Protein AF-W2X1I5-F1 (afdb_monomer)

Secondary structure (DSSP, 8-state):
-----HHHHHHHHHHHHHTTS-HHHHHHHHHHHHHHHHHHHHH-GGGS-HHHHHHH---TT--HHHHHHHHHHH--TT-SS-SS-TTT--HHHHHHHHHT-B-TTSPBPPHHHHHHHHHHHHHHHHHTT----HHHHHHHHHHHHHHHHHHHHHHHTT------SPPP--HHHHHHHHHHHHHS-SHHHHHHHHHHHHHHHTT--HHHHHH--GGG----

Solvent-accessible surface area (backbone atoms only — not comparable to full-atom values): 12890 Å² total; per-residue (Å²): 129,82,85,75,61,62,66,61,50,52,51,49,53,50,50,55,63,58,63,77,50,54,72,70,55,48,56,53,28,53,56,42,49,22,51,51,52,23,48,32,61,74,76,39,50,88,43,40,22,68,72,33,47,61,70,65,50,90,58,89,88,53,50,66,70,54,34,24,53,50,41,54,74,68,62,52,79,68,43,91,66,51,66,49,40,71,89,76,59,49,43,64,63,57,49,55,56,56,74,71,44,58,45,97,85,67,43,69,66,47,68,70,56,53,49,51,46,50,55,22,53,59,44,52,33,53,42,59,74,47,78,80,51,70,66,44,56,51,46,42,49,53,52,53,51,49,51,46,51,53,54,50,52,29,43,75,70,69,73,39,89,60,81,80,79,77,82,79,81,48,67,70,57,52,52,52,50,42,55,50,24,71,72,43,86,54,72,68,28,51,49,50,32,52,50,50,53,49,26,61,76,66,71,38,55,70,72,55,54,72,62,63,48,76,92,76,64,79,91,129

Nearest PDB structures (foldseek):
  2crx-assembly1_B-2  TM=6.735E-01  e=1.610E-01  Punavirus P1
  1pvr-assembly1_B-2  TM=6.747E-01  e=1.969E-01  Punavirus P1
  5crx-assembly1_B-2  TM=6.664E-01  e=3.093E-01  Punavirus P1

Foldseek 3Di:
DPDDPVVVVVVVVVVVVVVVDDPVLVVLLLLLVLLLLLCCVVPPVVFFDPLQDVLLPDCPPPDSVRSSVSCSVSDDQQDLRQGGNLVPDALCSQVVSQQVDADPVRAHDDLVSSVSSVVSVCVSCVSNVHDHDPNRVVVNVVVSVVVNVVLVVCVVVVNHPDPPDDDDCDPVNLVVLLVVLVPDDDPVSVVVNQLSVCCVVVVDDSVVSVVDDPVNDDDD

Mean predicted aligned error: 8.38 Å

Structure (mmCIF, N/CA/C/O backbone):
data_AF-W2X1I5-F1
#
_entry.id   AF-W2X1I5-F1
#
loop_
_atom_site.group_PDB
_atom_site.id
_atom_site.type_symbol
_atom_site.label_atom_id
_atom_site.label_alt_id
_atom_site.label_comp_id
_atom_site.label_asym_id
_atom_site.label_entity_id
_atom_site.label_seq_id
_atom_site.pdbx_PDB_ins_code
_atom_site.Cartn_x
_atom_site.Cartn_y
_atom_site.Cartn_z
_atom_site.occupancy
_atom_site.B_iso_or_equiv
_atom_site.auth_seq_id
_atom_site.auth_comp_id
_atom_site.auth_asym_id
_atom_site.auth_atom_id
_atom_site.pdbx_PDB_model_num
ATOM 1 N N . MET A 1 1 ? -37.654 -8.779 -29.412 1.00 48.28 1 MET A N 1
ATOM 2 C CA . MET A 1 1 ? -36.679 -8.227 -28.448 1.00 48.28 1 MET A CA 1
ATOM 3 C C . MET A 1 1 ? -35.773 -9.370 -28.049 1.00 48.28 1 MET A C 1
ATOM 5 O O . MET A 1 1 ? -36.302 -10.381 -27.613 1.00 48.28 1 MET A O 1
ATOM 9 N N . ALA A 1 2 ? -34.471 -9.273 -28.327 1.00 56.38 2 ALA A N 1
ATOM 10 C CA . ALA A 1 2 ? -33.521 -10.320 -27.962 1.00 56.38 2 ALA A CA 1
ATOM 11 C C . ALA A 1 2 ? -33.557 -10.522 -26.442 1.00 56.38 2 ALA A C 1
ATOM 13 O O . ALA A 1 2 ? -33.489 -9.540 -25.701 1.00 56.38 2 ALA A O 1
ATOM 14 N N . ASP A 1 3 ? -33.724 -11.773 -26.016 1.00 66.12 3 ASP A N 1
ATOM 15 C CA . ASP A 1 3 ? -33.733 -12.157 -24.610 1.00 66.12 3 ASP A CA 1
ATOM 16 C C . ASP A 1 3 ? -32.403 -11.730 -23.980 1.00 66.12 3 ASP A C 1
ATOM 18 O O . ASP A 1 3 ? -31.317 -12.091 -24.443 1.00 66.12 3 ASP A O 1
ATOM 22 N N . CYS A 1 4 ? -32.490 -10.826 -23.013 1.00 74.94 4 CYS A N 1
ATOM 23 C CA . CYS A 1 4 ? -31.324 -10.210 -22.413 1.00 74.94 4 CYS A CA 1
ATOM 24 C C . CYS A 1 4 ? -30.784 -11.179 -21.364 1.00 74.94 4 CYS A C 1
ATOM 26 O O . CYS A 1 4 ? -31.418 -11.381 -20.331 1.00 74.94 4 CYS A O 1
ATOM 28 N N . ASP A 1 5 ? -29.626 -11.788 -21.620 1.00 86.81 5 ASP A N 1
ATOM 29 C CA . ASP A 1 5 ? -28.985 -12.692 -20.663 1.00 86.81 5 ASP A CA 1
ATOM 30 C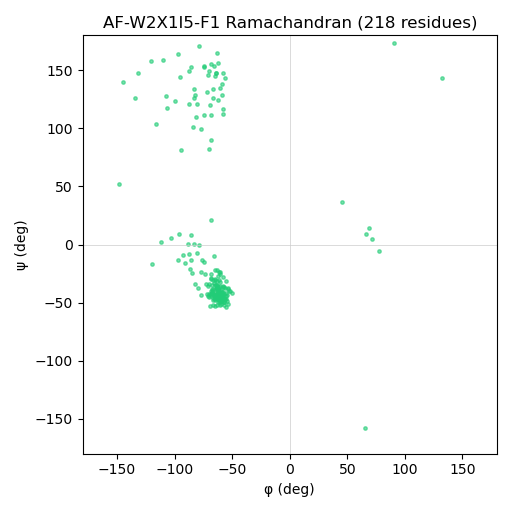 C . ASP A 1 5 ? -28.491 -11.907 -19.432 1.00 86.81 5 ASP A C 1
ATOM 32 O O . ASP A 1 5 ? -27.361 -11.406 -19.356 1.00 86.81 5 ASP A O 1
ATOM 36 N N . TRP A 1 6 ? -29.380 -11.796 -18.446 1.00 86.75 6 TRP A N 1
ATOM 37 C CA . TRP A 1 6 ? -29.133 -11.152 -17.161 1.00 86.75 6 TRP A CA 1
ATOM 38 C C . TRP A 1 6 ? -28.007 -11.820 -16.365 1.00 86.75 6 TRP A C 1
ATOM 40 O O . TRP A 1 6 ? -27.372 -11.154 -15.544 1.00 86.75 6 TRP A O 1
ATOM 50 N N . GLY A 1 7 ? -27.731 -13.107 -16.600 1.00 86.81 7 GLY A N 1
ATOM 51 C CA . GLY A 1 7 ? -26.603 -13.814 -15.996 1.00 86.81 7 GLY A CA 1
ATOM 52 C C . GLY A 1 7 ? -25.279 -13.254 -16.506 1.00 86.81 7 GLY A C 1
ATOM 53 O O . GLY A 1 7 ? -24.447 -12.802 -15.717 1.00 86.81 7 GLY A O 1
ATOM 54 N N . LYS A 1 8 ? -25.127 -13.165 -17.830 1.00 85.69 8 LYS A N 1
ATOM 55 C CA . LYS A 1 8 ? -23.942 -12.578 -18.476 1.00 85.69 8 LYS A CA 1
ATOM 56 C C . LYS A 1 8 ? -23.739 -11.105 -18.117 1.00 85.69 8 LYS A C 1
ATOM 58 O O . LYS A 1 8 ? -22.605 -10.664 -17.930 1.00 85.69 8 LYS A O 1
ATOM 63 N N . LEU A 1 9 ? -24.820 -10.338 -17.972 1.00 87.00 9 LEU A N 1
ATOM 64 C CA . LEU A 1 9 ? -24.747 -8.949 -17.509 1.00 87.00 9 LEU A CA 1
ATOM 65 C C . LEU A 1 9 ? -24.255 -8.834 -16.061 1.00 87.00 9 LEU A C 1
ATOM 67 O O . LEU A 1 9 ? -23.396 -7.997 -15.787 1.00 87.00 9 LEU A O 1
ATOM 71 N N . LYS A 1 10 ? -24.742 -9.679 -15.144 1.00 83.94 10 LYS A N 1
ATOM 72 C CA . LYS A 1 10 ? -24.263 -9.705 -13.749 1.00 83.94 10 LYS A CA 1
ATOM 73 C C . LYS A 1 10 ? -22.781 -10.061 -13.663 1.00 83.94 10 LYS A C 1
ATOM 75 O O . LYS A 1 10 ? -22.042 -9.404 -12.933 1.00 83.94 10 LYS A O 1
ATOM 80 N N . GLU A 1 11 ? -22.341 -11.041 -14.445 1.00 80.75 11 GLU A N 1
ATOM 81 C CA . GLU A 1 11 ? -20.929 -11.423 -14.535 1.00 80.75 11 GLU A CA 1
ATOM 82 C C . GLU A 1 11 ? -20.061 -10.282 -15.080 1.00 80.75 11 GLU A C 1
ATOM 84 O O . GLU A 1 11 ? -19.019 -9.970 -14.504 1.00 80.75 11 GLU A O 1
ATOM 89 N N . ASN A 1 12 ? -20.524 -9.577 -16.117 1.00 84.50 12 ASN A N 1
ATOM 90 C CA . ASN A 1 12 ? -19.835 -8.394 -16.634 1.00 84.50 12 ASN A CA 1
ATOM 91 C C . ASN A 1 12 ? -19.750 -7.267 -15.593 1.00 84.50 12 ASN A C 1
ATOM 93 O O . ASN A 1 12 ? -18.686 -6.673 -15.428 1.00 84.50 12 ASN A O 1
ATOM 97 N N . ILE A 1 13 ? -20.833 -6.981 -14.863 1.00 80.31 13 ILE A N 1
ATOM 98 C CA . ILE A 1 13 ? -20.841 -5.969 -13.791 1.00 80.31 13 ILE A CA 1
ATOM 99 C C . ILE A 1 13 ? -19.852 -6.350 -12.682 1.00 80.31 13 ILE A C 1
ATOM 101 O O . ILE A 1 13 ? -19.099 -5.495 -12.204 1.00 80.31 13 ILE A O 1
ATOM 105 N N . ARG A 1 14 ? -19.800 -7.634 -12.304 1.00 75.56 14 ARG A N 1
ATOM 106 C CA . ARG A 1 14 ? -18.816 -8.142 -11.341 1.00 75.56 14 ARG A CA 1
ATOM 107 C C . ARG A 1 14 ? -17.389 -7.953 -11.860 1.00 75.56 14 ARG A C 1
ATOM 109 O O . ARG A 1 14 ? -16.559 -7.397 -11.144 1.00 75.56 14 ARG A O 1
ATOM 116 N N . GLY A 1 15 ? -17.137 -8.298 -13.123 1.00 75.94 15 GLY A N 1
ATOM 117 C CA . GLY A 1 15 ? -15.849 -8.091 -13.787 1.00 75.94 15 GLY A CA 1
ATOM 118 C C . GLY A 1 15 ? -15.419 -6.620 -13.832 1.00 75.94 15 GLY A C 1
ATOM 119 O O . GLY A 1 15 ? -14.261 -6.313 -13.557 1.00 75.94 15 GLY A O 1
ATOM 120 N N . ILE A 1 16 ? -16.344 -5.688 -14.093 1.00 81.38 16 ILE A N 1
ATOM 121 C CA . ILE A 1 16 ? -16.073 -4.239 -14.053 1.00 81.38 16 ILE A CA 1
ATOM 122 C C . ILE A 1 16 ? -15.625 -3.819 -12.651 1.00 81.38 16 ILE A C 1
ATOM 124 O O . ILE A 1 16 ? -14.605 -3.141 -12.505 1.00 81.38 16 ILE A O 1
ATOM 128 N N . ARG A 1 17 ? -16.349 -4.254 -11.611 1.00 73.19 17 ARG A N 1
ATOM 129 C CA . ARG A 1 17 ? -16.007 -3.939 -10.218 1.00 73.19 17 ARG A CA 1
ATOM 130 C C . ARG A 1 17 ? -14.634 -4.498 -9.844 1.00 73.19 17 ARG A C 1
ATOM 132 O O . ARG A 1 17 ? -13.816 -3.779 -9.266 1.00 73.19 17 ARG A O 1
ATOM 139 N N . GLU A 1 18 ? -14.349 -5.742 -10.218 1.00 73.81 18 GLU A N 1
ATOM 140 C CA . GLU A 1 18 ? -13.063 -6.401 -9.969 1.00 73.81 18 GLU A CA 1
ATOM 141 C C . GLU A 1 18 ? -11.894 -5.737 -10.714 1.00 73.81 18 GLU A C 1
ATOM 143 O O . GLU A 1 18 ? -10.773 -5.717 -10.197 1.00 73.81 18 GLU A O 1
ATOM 148 N N . ASN A 1 19 ? -12.149 -5.141 -11.884 1.00 79.12 19 ASN A N 1
ATOM 149 C CA . ASN A 1 19 ? -11.139 -4.484 -12.717 1.00 79.12 19 ASN A CA 1
ATOM 150 C C . ASN A 1 19 ? -10.742 -3.075 -12.234 1.00 79.12 19 ASN A C 1
ATOM 152 O O . ASN A 1 19 ? -9.850 -2.447 -12.800 1.00 79.12 19 ASN A O 1
ATOM 156 N N . THR A 1 20 ? -11.338 -2.582 -11.145 1.00 75.12 20 THR A N 1
ATOM 157 C CA . THR A 1 20 ? -10.934 -1.312 -10.511 1.00 75.12 20 THR A CA 1
ATOM 158 C C . THR A 1 20 ? -9.477 -1.353 -10.022 1.00 75.12 20 THR A C 1
ATOM 160 O O . THR A 1 20 ? -8.833 -0.318 -9.849 1.00 75.12 20 THR A O 1
ATOM 163 N N . ILE A 1 21 ? -8.941 -2.552 -9.761 1.00 77.62 21 ILE A N 1
ATOM 164 C CA . ILE A 1 21 ? -7.619 -2.752 -9.162 1.00 77.62 21 ILE A CA 1
ATOM 165 C C . ILE A 1 21 ? -6.876 -3.837 -9.926 1.00 77.62 21 ILE A C 1
ATOM 167 O O . ILE A 1 21 ? -7.351 -4.965 -10.050 1.00 77.62 21 ILE A O 1
ATOM 171 N N . SER A 1 22 ? -5.661 -3.515 -10.377 1.00 76.69 22 SER A N 1
ATOM 172 C CA . SER A 1 22 ? -4.796 -4.498 -11.032 1.00 76.69 22 SER A CA 1
ATOM 173 C C . SER A 1 22 ? -4.517 -5.699 -10.118 1.00 76.69 22 SER A C 1
ATOM 175 O O . SER A 1 22 ? -4.373 -5.546 -8.902 1.00 76.69 22 SER A O 1
ATOM 177 N N . ALA A 1 23 ? -4.349 -6.891 -10.698 1.00 73.50 23 ALA A N 1
ATOM 178 C CA . ALA A 1 23 ? -4.012 -8.099 -9.936 1.00 73.50 23 ALA A CA 1
ATOM 179 C C . ALA A 1 23 ? -2.761 -7.908 -9.054 1.00 73.50 23 ALA A C 1
ATOM 181 O O . ALA A 1 23 ? -2.725 -8.348 -7.907 1.00 73.50 23 ALA A O 1
ATOM 182 N N . ARG A 1 24 ? -1.760 -7.168 -9.556 1.00 75.62 24 ARG A N 1
ATOM 183 C CA . ARG A 1 24 ? -0.548 -6.826 -8.801 1.00 75.62 24 ARG A CA 1
ATOM 184 C C . ARG A 1 24 ? -0.866 -5.993 -7.558 1.00 75.62 24 ARG A C 1
ATOM 186 O O . ARG A 1 24 ? -0.394 -6.321 -6.472 1.00 75.62 24 ARG A O 1
ATOM 193 N N . SER A 1 25 ? -1.670 -4.941 -7.712 1.00 81.69 25 SER A N 1
ATOM 194 C CA . SER A 1 25 ? -2.082 -4.080 -6.598 1.00 81.69 25 SER A CA 1
ATOM 195 C C . SER A 1 25 ? -2.915 -4.848 -5.571 1.00 81.69 25 SER A C 1
ATOM 197 O O . SER A 1 25 ? -2.712 -4.659 -4.376 1.00 81.69 25 SER A O 1
ATOM 199 N N . ARG A 1 26 ? -3.779 -5.773 -6.014 1.00 82.94 26 ARG A N 1
ATOM 200 C CA . ARG A 1 26 ? -4.594 -6.621 -5.129 1.00 82.94 26 ARG A CA 1
ATOM 201 C C . ARG A 1 26 ? -3.729 -7.460 -4.191 1.00 82.94 26 ARG A C 1
ATOM 203 O O . ARG A 1 26 ? -3.938 -7.425 -2.983 1.00 82.94 26 ARG A O 1
ATOM 210 N N . THR A 1 27 ? -2.704 -8.132 -4.715 1.00 84.81 27 THR A N 1
ATOM 211 C CA . THR A 1 27 ? -1.760 -8.907 -3.893 1.00 84.81 27 THR A CA 1
ATOM 212 C C . THR A 1 27 ? -0.987 -8.020 -2.916 1.00 84.81 27 THR A C 1
ATOM 214 O O . THR A 1 27 ? -0.737 -8.414 -1.775 1.00 84.81 27 THR A O 1
ATOM 217 N N . THR A 1 28 ? -0.593 -6.813 -3.332 1.00 88.31 28 THR A N 1
ATOM 218 C CA . THR A 1 28 ? 0.069 -5.850 -2.438 1.00 88.31 28 THR A CA 1
ATOM 219 C C . THR A 1 28 ? -0.857 -5.408 -1.304 1.00 88.31 28 THR A C 1
ATOM 221 O O . THR A 1 28 ? -0.429 -5.419 -0.148 1.00 88.31 28 THR A O 1
ATOM 224 N N . TYR A 1 29 ? -2.114 -5.079 -1.606 1.00 91.44 29 TYR A N 1
ATOM 225 C CA . TYR A 1 29 ? -3.095 -4.665 -0.603 1.00 91.44 29 TYR A CA 1
ATOM 226 C C . TYR A 1 29 ? -3.453 -5.804 0.345 1.00 91.44 29 TYR A C 1
ATOM 228 O O . TYR A 1 29 ? -3.302 -5.630 1.546 1.00 91.44 29 TYR A O 1
ATOM 236 N N . GLN A 1 30 ? -3.754 -7.004 -0.154 1.00 90.25 30 GLN A N 1
ATOM 237 C CA . GLN A 1 30 ? -4.019 -8.169 0.701 1.00 90.25 30 GLN A CA 1
ATOM 238 C C . GLN A 1 30 ? -2.874 -8.444 1.681 1.00 90.25 30 GLN A C 1
ATOM 240 O O . GLN A 1 30 ? -3.097 -8.682 2.866 1.00 90.25 30 GLN A O 1
ATOM 245 N N . ASN A 1 31 ? -1.622 -8.364 1.219 1.00 92.50 31 ASN A N 1
ATOM 246 C CA . ASN A 1 31 ? -0.469 -8.526 2.101 1.00 92.50 31 ASN A CA 1
ATOM 247 C C . ASN A 1 31 ? -0.387 -7.442 3.179 1.00 92.50 31 ASN A C 1
ATOM 249 O O . ASN A 1 31 ? 0.024 -7.735 4.300 1.00 92.50 31 ASN A O 1
ATOM 253 N N . SER A 1 32 ? -0.744 -6.206 2.840 1.00 95.25 32 SER A N 1
ATOM 254 C CA . SER A 1 32 ? -0.797 -5.093 3.782 1.00 95.25 32 SER A CA 1
ATOM 255 C C . SER A 1 32 ? -1.947 -5.258 4.782 1.00 95.25 32 SER A C 1
ATOM 257 O O . SER A 1 32 ? -1.700 -5.150 5.979 1.00 95.25 32 SER A O 1
ATOM 259 N N . HIS A 1 33 ? -3.152 -5.622 4.326 1.00 93.44 33 HIS A N 1
ATOM 260 C CA . HIS A 1 33 ? -4.305 -5.939 5.180 1.00 93.44 33 HIS A CA 1
ATOM 261 C C . HIS A 1 33 ? -3.963 -7.006 6.206 1.00 93.44 33 HIS A C 1
ATOM 263 O O . HIS A 1 33 ? -4.158 -6.793 7.394 1.00 93.44 33 HIS A O 1
ATOM 269 N N . CYS A 1 34 ? -3.386 -8.126 5.762 1.00 95.62 34 CYS A N 1
ATOM 270 C CA . CYS A 1 34 ? -3.058 -9.235 6.653 1.00 95.62 34 CYS A CA 1
ATOM 271 C C . CYS A 1 34 ? -2.022 -8.836 7.709 1.00 95.62 34 CYS A C 1
ATOM 273 O O . CYS A 1 34 ? -2.077 -9.323 8.830 1.00 95.62 34 CYS A O 1
ATOM 275 N N . ARG A 1 35 ? -1.063 -7.964 7.362 1.00 96.75 35 ARG A N 1
ATOM 276 C CA . ARG A 1 35 ? -0.073 -7.457 8.324 1.00 96.75 35 ARG A CA 1
ATOM 277 C C . ARG A 1 35 ? -0.706 -6.513 9.338 1.00 96.75 35 ARG A C 1
ATOM 279 O O . ARG A 1 35 ? -0.376 -6.615 10.511 1.00 96.75 35 ARG A O 1
ATOM 286 N N . PHE A 1 36 ? -1.577 -5.617 8.879 1.00 97.81 36 PHE A N 1
ATOM 287 C CA . PHE A 1 36 ? -2.278 -4.686 9.753 1.00 97.81 36 PHE A CA 1
ATOM 288 C C . PHE A 1 36 ? -3.223 -5.428 10.699 1.00 97.81 36 PHE A C 1
ATOM 290 O O . PHE A 1 36 ? -3.085 -5.308 11.906 1.00 97.81 36 PHE A O 1
ATOM 297 N N . LEU A 1 37 ? -4.100 -6.282 10.171 1.00 97.31 37 LEU A N 1
ATOM 298 C CA . LEU A 1 37 ? -5.050 -7.056 10.971 1.00 97.31 37 LEU A CA 1
ATOM 299 C C . LEU A 1 37 ? -4.353 -8.006 11.953 1.00 97.31 37 LEU A C 1
ATOM 301 O O . LEU A 1 37 ? -4.797 -8.125 13.084 1.00 97.31 37 LEU A O 1
ATOM 305 N N . ALA A 1 38 ? -3.237 -8.638 11.573 1.00 97.56 38 ALA A N 1
ATOM 306 C CA . ALA A 1 38 ? -2.461 -9.445 12.517 1.00 97.56 38 ALA A CA 1
ATOM 307 C C . ALA A 1 38 ? -1.877 -8.607 13.665 1.00 97.56 38 ALA A C 1
ATOM 309 O O . ALA A 1 38 ? -1.840 -9.070 14.801 1.00 97.56 38 ALA A O 1
ATOM 310 N N . TRP A 1 39 ? -1.438 -7.377 13.378 1.00 97.69 39 TRP A N 1
ATOM 311 C CA . TRP A 1 39 ? -0.994 -6.449 14.414 1.00 97.69 39 TRP A CA 1
ATOM 312 C C . TRP A 1 39 ? -2.156 -6.006 15.308 1.00 97.69 39 TRP A C 1
ATOM 314 O O . TRP A 1 39 ? -1.988 -5.988 16.523 1.00 97.69 39 TRP A O 1
ATOM 324 N N . VAL A 1 40 ? -3.330 -5.724 14.734 1.00 97.62 40 VAL A N 1
ATOM 325 C CA . VAL A 1 40 ? -4.541 -5.372 15.491 1.00 97.62 40 VAL A CA 1
ATOM 326 C C . VAL A 1 40 ? -4.945 -6.514 16.422 1.00 97.62 40 VAL A C 1
ATOM 328 O O . VAL A 1 40 ? -5.074 -6.292 17.615 1.00 97.62 40 VAL A O 1
ATOM 331 N N . VAL A 1 41 ? -5.029 -7.752 15.927 1.00 97.00 41 VAL A N 1
ATOM 332 C CA . VAL A 1 41 ? -5.342 -8.935 16.755 1.00 97.00 41 VAL A CA 1
ATOM 333 C C . VAL A 1 41 ? -4.396 -9.064 17.952 1.00 97.00 41 VAL A C 1
ATOM 335 O O . VAL A 1 41 ? -4.830 -9.430 19.037 1.00 97.00 41 VAL A O 1
ATOM 338 N N . GLN A 1 42 ? -3.112 -8.750 17.766 1.00 95.94 42 GLN A N 1
ATOM 339 C CA . GLN A 1 42 ? -2.107 -8.881 18.818 1.00 95.94 42 GLN A CA 1
ATOM 340 C C . GLN A 1 42 ? -2.069 -7.700 19.802 1.00 95.94 42 GLN A C 1
ATOM 342 O O . GLN A 1 42 ? -1.739 -7.907 20.965 1.00 95.94 42 GLN A O 1
ATOM 347 N N . ASN A 1 43 ? -2.334 -6.472 19.348 1.00 95.69 43 ASN A N 1
ATOM 348 C CA . ASN A 1 43 ? -2.042 -5.254 20.122 1.00 95.69 43 ASN A CA 1
ATOM 349 C C . ASN A 1 43 ? -3.279 -4.402 20.443 1.00 95.69 43 ASN A C 1
ATOM 351 O O . ASN A 1 43 ? -3.194 -3.512 21.284 1.00 95.69 43 ASN A O 1
ATOM 355 N N . LYS A 1 44 ? -4.384 -4.629 19.732 1.00 95.56 44 LYS A N 1
ATOM 356 C CA . LYS A 1 44 ? -5.617 -3.829 19.728 1.00 95.56 44 LYS A CA 1
ATOM 357 C C . LYS A 1 44 ? -6.827 -4.741 19.479 1.00 95.56 44 LYS A C 1
ATOM 359 O O . LYS A 1 44 ? -7.579 -4.551 18.519 1.00 95.56 44 LYS A O 1
ATOM 364 N N . SER A 1 45 ? -6.953 -5.812 20.264 1.00 94.69 45 SER A N 1
ATOM 365 C CA . SER A 1 45 ? -7.970 -6.851 20.045 1.00 94.69 45 SER A CA 1
ATOM 366 C C . SER A 1 45 ? -9.402 -6.313 20.130 1.00 94.69 45 SER A C 1
ATOM 368 O O . SER A 1 45 ? -10.290 -6.868 19.492 1.00 94.69 45 SER A O 1
ATOM 370 N N . GLU A 1 46 ? -9.613 -5.194 20.824 1.00 95.44 46 GLU A N 1
ATOM 371 C CA . GLU A 1 46 ? -10.876 -4.459 20.899 1.00 95.4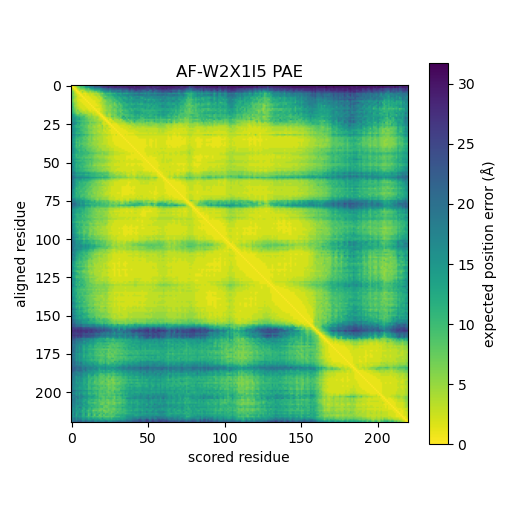4 46 GLU A CA 1
ATOM 372 C C . GLU A 1 46 ? -11.352 -3.896 19.552 1.00 95.44 46 GLU A C 1
ATOM 374 O O . GLU A 1 46 ? -12.539 -3.639 19.384 1.00 95.44 46 GLU A O 1
ATOM 379 N N . LEU A 1 47 ? -10.445 -3.713 18.585 1.00 96.94 47 LEU A N 1
ATOM 380 C CA . LEU A 1 47 ? -10.791 -3.274 17.230 1.00 96.94 47 LEU A CA 1
ATOM 381 C C . LEU A 1 47 ? -11.138 -4.448 16.306 1.00 96.94 47 LEU A C 1
ATOM 383 O O . LEU A 1 47 ? -11.557 -4.229 15.168 1.00 96.94 47 LEU A O 1
ATOM 387 N N . VAL A 1 48 ? -10.938 -5.692 16.744 1.00 96.88 48 VAL A N 1
ATOM 388 C CA . VAL A 1 48 ? -11.328 -6.882 15.983 1.00 96.88 48 VAL A CA 1
ATOM 389 C C . VAL A 1 48 ? -12.806 -7.144 16.225 1.00 96.88 48 VAL A C 1
ATOM 391 O O . VAL A 1 48 ? -13.239 -7.246 17.370 1.00 96.88 48 VAL A O 1
ATOM 394 N N . SER A 1 49 ? -13.579 -7.311 15.154 1.00 95.94 49 SER A N 1
ATOM 395 C CA . SER A 1 49 ? -14.997 -7.626 15.319 1.00 95.94 49 SER A CA 1
ATOM 396 C C . SER A 1 49 ? -15.189 -8.993 15.973 1.00 95.94 49 SER A C 1
ATOM 398 O O . SER A 1 49 ? -14.452 -9.945 15.687 1.00 95.94 49 SER A O 1
ATOM 400 N N . ALA A 1 50 ? -16.220 -9.129 16.808 1.00 95.56 50 ALA A N 1
ATOM 401 C CA . ALA A 1 50 ? -16.511 -10.399 17.473 1.00 95.56 50 ALA A CA 1
ATOM 402 C C . ALA A 1 50 ? -16.692 -11.578 16.483 1.00 95.56 50 ALA A C 1
ATOM 404 O O . ALA A 1 50 ? -16.064 -12.620 16.694 1.00 95.56 50 ALA A O 1
ATOM 405 N N . PRO A 1 51 ? -17.428 -11.436 15.355 1.00 95.25 51 PRO A N 1
ATOM 406 C CA . PRO A 1 51 ? -17.568 -12.519 14.376 1.00 95.25 51 PRO A CA 1
ATOM 407 C C . PRO A 1 51 ? -16.247 -12.922 13.710 1.00 95.25 51 PRO A C 1
ATOM 409 O O . PRO A 1 51 ? -16.058 -14.079 13.324 1.00 95.25 51 PRO A O 1
ATOM 412 N N . PHE A 1 52 ? -15.321 -11.977 13.529 1.00 96.06 52 PHE A N 1
ATOM 413 C CA . PHE A 1 52 ? -14.017 -12.291 12.957 1.00 96.06 52 PHE A CA 1
ATOM 414 C C . PHE A 1 52 ? -13.070 -12.899 13.992 1.00 96.06 52 PHE A C 1
ATOM 416 O O . PHE A 1 52 ? -12.347 -13.834 13.654 1.00 96.06 52 PHE A O 1
ATOM 423 N N . ALA A 1 53 ? -13.112 -12.437 15.243 1.00 96.00 53 ALA A N 1
ATOM 424 C CA . ALA A 1 53 ? -12.369 -13.033 16.349 1.00 96.00 53 ALA A CA 1
ATOM 425 C C . ALA A 1 53 ? -12.755 -14.509 16.550 1.00 96.00 53 ALA A C 1
ATOM 427 O O . ALA A 1 53 ? -11.878 -15.370 16.592 1.00 96.00 53 ALA A O 1
ATOM 428 N N . GLU A 1 54 ? -14.053 -14.828 16.542 1.00 95.50 54 GLU A N 1
ATOM 429 C CA . GLU A 1 54 ? -14.538 -16.214 16.603 1.00 95.50 54 GLU A CA 1
ATOM 430 C C . GLU A 1 54 ? -13.999 -17.056 15.435 1.00 95.50 54 GLU A C 1
ATOM 432 O O . GLU A 1 54 ? -13.509 -18.170 15.621 1.00 95.50 54 GLU A O 1
ATOM 437 N N . ARG A 1 55 ? -13.994 -16.492 14.220 1.00 94.62 55 ARG A N 1
ATOM 438 C CA . ARG A 1 55 ? -13.444 -17.154 13.029 1.00 94.62 55 ARG A CA 1
ATOM 439 C C . ARG A 1 55 ? -11.930 -17.398 13.116 1.00 94.62 55 ARG A C 1
ATOM 441 O O . ARG A 1 55 ? -11.433 -18.342 12.492 1.00 94.62 55 ARG A O 1
ATOM 448 N N . LEU A 1 56 ? -11.187 -16.550 13.826 1.00 95.00 56 LEU A N 1
ATOM 449 C CA . LEU A 1 56 ? -9.750 -16.724 14.060 1.00 95.00 56 LEU A CA 1
ATOM 450 C C . LEU A 1 56 ? -9.452 -17.785 15.133 1.00 95.00 56 LEU A C 1
ATOM 452 O O . LEU A 1 56 ? -8.361 -18.367 15.108 1.00 95.00 56 LEU A O 1
ATOM 456 N N . GLY A 1 57 ? -10.409 -18.057 16.023 1.00 94.38 57 GLY A N 1
ATOM 457 C CA . GLY A 1 57 ? -10.243 -18.950 17.167 1.00 94.38 57 GLY A CA 1
ATOM 458 C C . GLY A 1 57 ? -9.235 -18.406 18.183 1.00 94.38 57 GLY A C 1
ATOM 459 O O . GLY A 1 57 ? -8.951 -17.211 18.213 1.00 94.38 57 GLY A O 1
ATOM 460 N N . ASP A 1 58 ? -8.663 -19.288 19.003 1.00 93.12 58 ASP A N 1
ATOM 461 C CA . ASP A 1 58 ? -7.668 -18.891 20.003 1.00 93.12 58 ASP A CA 1
ATOM 462 C C . ASP A 1 58 ? -6.345 -18.444 19.356 1.00 93.12 58 ASP A C 1
ATOM 464 O O . ASP A 1 58 ? -5.685 -19.194 18.623 1.00 93.12 58 ASP A O 1
ATOM 468 N N . THR A 1 59 ? -5.965 -17.195 19.623 1.00 93.56 59 THR A N 1
ATOM 469 C CA . THR A 1 59 ? -4.771 -16.529 19.093 1.00 93.56 59 THR A CA 1
ATOM 470 C C . THR A 1 59 ? -3.700 -16.249 20.147 1.00 93.56 59 THR A C 1
ATOM 472 O O . THR A 1 59 ? -2.673 -15.671 19.796 1.00 93.56 59 THR A O 1
ATOM 475 N N . SER A 1 60 ? -3.910 -16.660 21.401 1.00 89.94 60 SER A N 1
ATOM 476 C CA . SER A 1 60 ? -3.095 -16.264 22.564 1.00 89.94 60 SER A CA 1
ATOM 477 C C . SER A 1 60 ? -1.606 -16.599 22.406 1.00 89.94 60 SER A C 1
ATOM 479 O O . SER A 1 60 ? -0.751 -15.751 22.647 1.00 89.94 60 SER A O 1
ATOM 481 N N . ASP A 1 61 ? -1.298 -17.791 21.887 1.00 90.75 61 ASP A N 1
ATOM 482 C CA . ASP A 1 61 ? 0.081 -18.282 21.715 1.00 90.75 61 ASP A CA 1
ATOM 483 C C . ASP A 1 61 ? 0.657 -18.044 20.307 1.00 90.75 61 ASP A C 1
ATOM 485 O O . ASP A 1 61 ? 1.709 -18.575 19.935 1.00 90.75 61 ASP A O 1
ATOM 489 N N . CYS A 1 62 ? -0.036 -17.278 19.462 1.00 93.56 62 CYS A N 1
ATOM 490 C CA . CYS A 1 62 ? 0.398 -17.075 18.086 1.00 93.56 62 CYS A CA 1
ATOM 491 C C . CYS A 1 62 ? 1.450 -15.963 17.980 1.00 93.56 62 CYS A C 1
ATOM 493 O O . CYS A 1 62 ? 1.211 -14.805 18.315 1.00 93.56 62 CYS A O 1
ATOM 495 N N . SER A 1 63 ? 2.591 -16.276 17.363 1.00 95.19 63 SER A N 1
ATOM 496 C CA . SER A 1 63 ? 3.510 -15.247 16.866 1.00 95.19 63 SER A CA 1
ATOM 497 C C . SER A 1 63 ? 2.841 -14.381 15.789 1.00 95.19 63 SER A C 1
ATOM 499 O O . SER A 1 63 ? 1.962 -14.838 15.054 1.00 95.19 63 SER A O 1
ATOM 501 N N . LEU A 1 64 ? 3.330 -13.153 15.588 1.00 93.94 64 LEU A N 1
ATOM 502 C CA . LEU A 1 64 ? 2.810 -12.247 14.553 1.00 93.94 64 LEU A CA 1
ATOM 503 C C . LEU A 1 64 ? 2.840 -12.871 13.140 1.00 93.94 64 LEU A C 1
ATOM 505 O O . LEU A 1 64 ? 1.973 -12.605 12.304 1.00 93.94 64 LEU A O 1
ATOM 509 N N . HIS A 1 65 ? 3.817 -13.740 12.863 1.00 93.75 65 HIS A N 1
ATOM 510 C CA . HIS A 1 65 ? 3.899 -14.476 11.600 1.00 93.75 65 HIS A CA 1
ATOM 511 C C . HIS A 1 65 ? 2.777 -15.520 11.450 1.00 93.75 65 HIS A C 1
ATOM 513 O O . HIS A 1 65 ? 2.172 -15.635 10.377 1.00 93.75 65 HIS A O 1
ATOM 519 N N . GLN A 1 66 ? 2.480 -16.265 12.520 1.00 96.19 66 GLN A N 1
ATOM 520 C CA . GLN A 1 66 ? 1.372 -17.223 12.550 1.00 96.19 66 GLN A CA 1
ATOM 521 C C . GLN A 1 66 ? 0.028 -16.499 12.438 1.00 96.19 66 GLN A C 1
ATOM 523 O O . GLN A 1 66 ? -0.795 -16.893 11.612 1.00 96.19 66 GLN A O 1
ATOM 528 N N . LEU A 1 67 ? -0.151 -15.386 13.161 1.00 96.44 67 LEU A N 1
ATOM 529 C CA . LEU A 1 67 ? -1.343 -14.540 13.058 1.00 96.44 67 LEU A CA 1
ATOM 530 C C . LEU A 1 67 ? -1.563 -14.050 11.633 1.00 96.44 67 LEU A C 1
ATOM 532 O O . LEU A 1 67 ? -2.657 -14.185 11.097 1.00 96.44 67 LEU A O 1
ATOM 536 N N . ARG A 1 68 ? -0.517 -13.550 10.968 1.00 96.25 68 ARG A N 1
ATOM 537 C CA . ARG A 1 68 ? -0.623 -13.103 9.574 1.00 96.25 68 ARG A CA 1
ATOM 538 C C . ARG A 1 68 ? -1.078 -14.223 8.642 1.00 96.25 68 ARG A C 1
ATOM 540 O O . ARG A 1 68 ? -1.897 -13.974 7.758 1.00 96.25 68 ARG A O 1
ATOM 547 N N . SER A 1 69 ? -0.530 -15.425 8.806 1.00 95.88 69 SER A N 1
ATOM 548 C CA . SER A 1 69 ? -0.910 -16.585 7.992 1.00 95.88 69 SER A CA 1
ATOM 549 C C . SER A 1 69 ? -2.370 -16.969 8.229 1.00 95.88 69 SER A C 1
ATOM 551 O O . SER A 1 69 ? -3.110 -17.161 7.267 1.00 95.88 69 SER A O 1
ATOM 553 N N . ARG A 1 70 ? -2.805 -16.977 9.493 1.00 95.94 70 ARG A N 1
ATOM 554 C CA . ARG A 1 7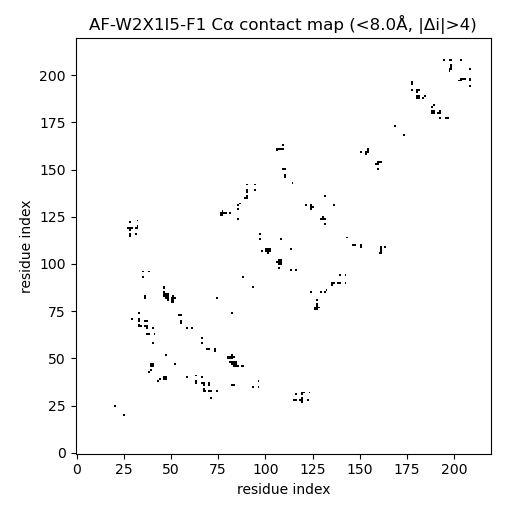0 ? -4.183 -17.295 9.875 1.00 95.94 70 ARG A CA 1
ATOM 555 C C . ARG A 1 70 ? -5.180 -16.249 9.386 1.00 95.94 70 ARG A C 1
ATOM 557 O O . ARG A 1 70 ? -6.181 -16.600 8.772 1.00 95.94 70 ARG A O 1
ATOM 564 N N . VAL A 1 71 ? -4.878 -14.964 9.574 1.00 96.19 71 VAL A N 1
ATOM 565 C CA . VAL A 1 71 ? -5.675 -13.863 9.020 1.00 96.19 71 VAL A CA 1
ATOM 566 C C . VAL A 1 71 ? -5.799 -14.028 7.513 1.00 96.19 71 VAL A C 1
ATOM 568 O O . VAL A 1 71 ? -6.904 -13.965 6.999 1.00 96.19 71 VAL A O 1
ATOM 571 N N . LYS A 1 72 ? -4.703 -14.299 6.797 1.00 94.88 72 LYS A N 1
ATOM 572 C CA . LYS A 1 72 ? -4.747 -14.486 5.341 1.00 94.88 72 LYS A CA 1
ATOM 573 C C . LYS A 1 72 ? -5.666 -15.636 4.917 1.00 94.88 72 LYS A C 1
ATOM 575 O O . LYS A 1 72 ? -6.338 -15.510 3.902 1.00 94.88 72 LYS A O 1
ATOM 580 N N . GLU A 1 73 ? -5.677 -16.737 5.662 1.00 94.06 73 GLU A N 1
ATOM 581 C CA . GLU A 1 73 ? -6.551 -17.885 5.399 1.00 94.06 73 GLU A CA 1
ATOM 582 C C . GLU A 1 73 ? -8.031 -17.555 5.649 1.00 94.06 73 GLU A C 1
ATOM 584 O O . GLU A 1 73 ? -8.899 -17.968 4.884 1.00 94.06 73 GLU A O 1
ATOM 589 N N . LYS A 1 74 ? -8.325 -16.803 6.716 1.00 92.88 74 LYS A N 1
ATOM 590 C CA . LYS A 1 74 ? -9.699 -16.506 7.153 1.00 92.88 74 LY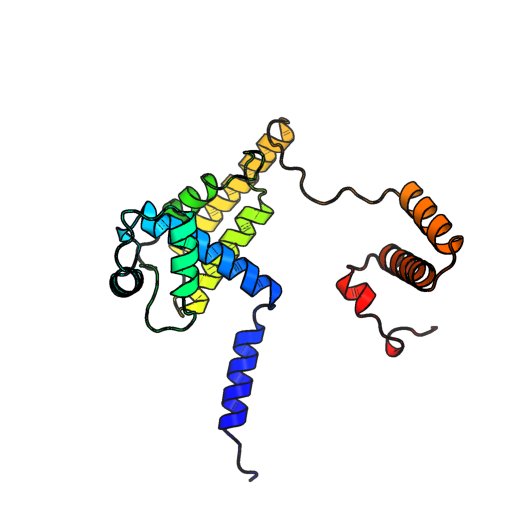S A CA 1
ATOM 591 C C . LYS A 1 74 ? -10.286 -15.223 6.560 1.00 92.88 74 LYS A C 1
ATOM 593 O O . LYS A 1 74 ? -11.503 -15.018 6.627 1.00 92.88 74 LYS A O 1
ATOM 598 N N . LEU A 1 75 ? -9.449 -14.355 5.996 1.00 92.00 75 LEU A N 1
ATOM 599 C CA . LEU A 1 75 ? -9.861 -13.109 5.366 1.00 92.00 75 LEU A CA 1
ATOM 600 C C . LEU A 1 75 ? -10.510 -13.414 4.018 1.00 92.00 75 LEU A C 1
ATOM 602 O O . LEU A 1 75 ? -9.857 -13.820 3.060 1.00 92.00 75 LEU A O 1
ATOM 606 N N . CYS A 1 76 ? -11.811 -13.171 3.944 1.00 86.56 76 CYS A N 1
ATOM 607 C CA . CYS A 1 76 ? -12.587 -13.312 2.725 1.00 86.56 76 CYS A CA 1
ATOM 608 C C . CYS A 1 76 ? -13.124 -11.927 2.342 1.00 86.56 76 CYS A C 1
ATOM 610 O O . CYS A 1 76 ? -14.046 -11.440 3.001 1.00 86.56 76 CYS A O 1
ATOM 612 N N . PRO A 1 77 ? -12.536 -11.255 1.335 1.00 78.19 77 PRO A N 1
ATOM 613 C CA . PRO A 1 77 ? -13.089 -10.009 0.811 1.00 78.19 77 PRO A CA 1
ATOM 614 C C . PRO A 1 77 ? -14.540 -10.222 0.363 1.00 78.19 77 PRO A C 1
ATOM 616 O O . PRO A 1 77 ? -14.851 -11.274 -0.190 1.00 78.19 77 PRO A O 1
ATOM 619 N N . GLN A 1 78 ? -15.415 -9.233 0.569 1.00 72.06 78 GLN A N 1
ATOM 620 C CA . GLN A 1 78 ? -16.848 -9.298 0.224 1.00 72.06 78 GLN A CA 1
ATOM 621 C C . GLN A 1 78 ? -17.676 -10.326 1.026 1.00 72.06 78 GLN A C 1
ATOM 623 O O . GLN A 1 78 ? -18.845 -10.553 0.720 1.00 72.06 78 GLN A O 1
ATOM 628 N N . SER A 1 79 ? -17.100 -10.926 2.073 1.00 79.44 79 SER A N 1
ATOM 629 C CA . SER A 1 79 ? -17.835 -11.679 3.096 1.00 79.44 79 SER A CA 1
ATOM 630 C C . SER A 1 79 ? -18.666 -10.733 3.969 1.00 79.44 79 SER A C 1
ATOM 632 O O . SER A 1 79 ? -18.241 -9.614 4.243 1.00 79.44 79 SER A O 1
ATOM 634 N N . SER A 1 80 ? -19.803 -11.211 4.486 1.00 84.38 80 SER A N 1
ATOM 635 C CA . SER A 1 80 ? -20.584 -10.502 5.515 1.00 84.38 80 SER A CA 1
ATOM 636 C C . SER A 1 80 ? -19.838 -10.374 6.849 1.00 84.38 80 SER A C 1
ATOM 638 O O . SER A 1 80 ? -20.137 -9.494 7.648 1.00 84.38 80 SER A O 1
ATOM 640 N N . ILE A 1 81 ? -18.848 -11.240 7.088 1.00 91.12 81 ILE A N 1
ATOM 641 C CA . ILE A 1 81 ? -17.962 -11.156 8.256 1.00 91.12 81 ILE A CA 1
ATOM 642 C C . ILE A 1 81 ? -16.922 -10.055 8.039 1.00 91.12 81 ILE A C 1
ATOM 644 O O . ILE A 1 81 ? -15.913 -10.271 7.362 1.00 91.12 81 ILE A O 1
ATOM 648 N N . ILE A 1 82 ? -17.197 -8.895 8.629 1.00 92.50 82 ILE A N 1
ATOM 649 C CA . ILE A 1 82 ? -16.324 -7.722 8.684 1.00 92.50 82 ILE A CA 1
ATOM 650 C C . ILE A 1 82 ? -15.153 -8.009 9.637 1.00 92.50 82 ILE A C 1
ATOM 652 O O . ILE A 1 82 ? -15.413 -8.475 10.738 1.00 92.50 82 ILE A O 1
ATOM 656 N N . PRO A 1 83 ? -13.881 -7.756 9.278 1.00 95.19 83 PRO A N 1
ATOM 657 C CA . PRO A 1 83 ? -12.733 -8.145 10.101 1.00 95.19 83 PRO A CA 1
ATOM 658 C C . PRO A 1 83 ? -12.353 -7.137 11.192 1.00 95.19 83 PRO A C 1
ATOM 660 O O . PRO A 1 83 ? -11.523 -7.448 12.043 1.00 95.19 83 PRO A O 1
ATOM 663 N N . LEU A 1 84 ? -12.897 -5.923 11.130 1.00 95.50 84 LEU A N 1
ATOM 664 C CA . LEU A 1 84 ? -12.466 -4.781 11.927 1.00 95.50 84 LEU A CA 1
ATOM 665 C C . LEU A 1 84 ? -13.676 -3.922 12.295 1.00 95.50 84 LEU A C 1
ATOM 667 O O . LEU A 1 84 ? -14.522 -3.673 11.437 1.00 95.50 84 LEU A O 1
ATOM 671 N N . GLU A 1 85 ? -13.716 -3.412 13.519 1.00 95.94 85 GLU A N 1
ATOM 672 C CA . GLU A 1 85 ? -14.659 -2.374 13.937 1.00 95.94 85 GLU A CA 1
ATOM 673 C C . GLU A 1 85 ? -14.295 -1.046 13.250 1.00 95.94 85 GLU A C 1
ATOM 675 O O . GLU A 1 85 ? -13.563 -0.203 13.768 1.00 95.94 85 GLU A O 1
ATOM 680 N N . PHE A 1 86 ? -14.743 -0.885 12.000 1.00 94.44 86 PHE A N 1
ATOM 681 C CA . PHE A 1 86 ? -14.360 0.246 11.148 1.00 94.44 86 PHE A CA 1
ATOM 682 C C . PHE A 1 86 ? -14.781 1.605 11.719 1.00 94.44 86 PHE A C 1
ATOM 684 O O . PHE A 1 86 ? -14.088 2.591 11.491 1.00 94.44 86 PHE A O 1
ATOM 691 N N . GLU A 1 87 ? -15.878 1.660 12.472 1.00 93.62 87 GLU A N 1
ATOM 692 C CA . GLU A 1 87 ? -16.392 2.905 13.057 1.00 93.62 87 GLU A CA 1
ATOM 693 C C . GLU A 1 87 ? -15.553 3.3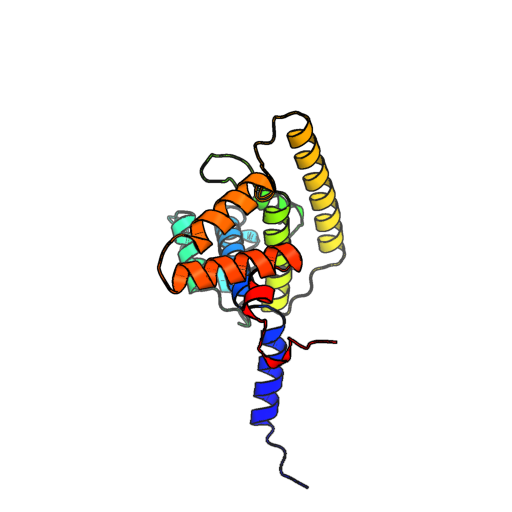98 14.245 1.00 93.62 87 GLU A C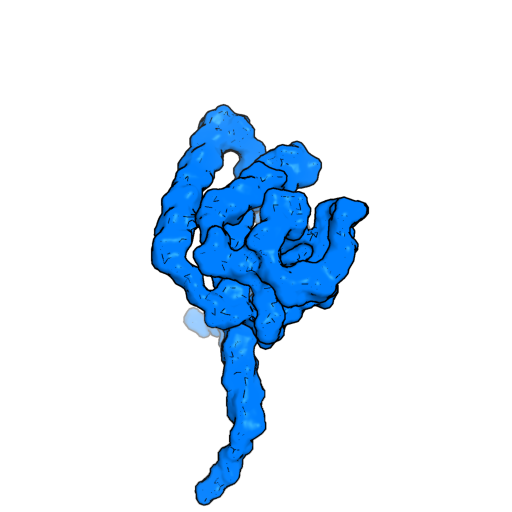 1
ATOM 695 O O . GLU A 1 87 ? -15.527 4.595 14.524 1.00 93.62 87 GLU A O 1
ATOM 700 N N . THR A 1 88 ? -14.850 2.497 14.939 1.00 94.50 88 THR A N 1
ATOM 701 C CA . THR A 1 88 ? -14.019 2.839 16.104 1.00 94.50 88 THR A CA 1
ATOM 702 C C . THR A 1 88 ? -12.546 3.015 15.750 1.00 94.50 88 THR A C 1
ATOM 704 O O . THR A 1 88 ? -11.787 3.544 16.559 1.00 94.50 88 THR A O 1
ATOM 707 N N . LEU A 1 89 ? -12.124 2.586 14.556 1.00 96.38 89 LEU A N 1
ATOM 708 C CA . LEU A 1 89 ? -10.748 2.732 14.094 1.00 96.38 89 LEU A CA 1
ATOM 709 C C . LEU A 1 89 ? -10.359 4.214 13.981 1.00 96.38 89 LEU A C 1
ATOM 711 O O . LEU A 1 89 ? -10.947 4.963 13.199 1.00 96.38 89 LEU A O 1
ATOM 715 N N . THR A 1 90 ? -9.285 4.610 14.661 1.00 97.25 90 THR A N 1
ATOM 716 C CA . THR A 1 90 ? -8.731 5.966 14.553 1.00 97.25 90 THR A CA 1
ATOM 717 C C . THR A 1 90 ? -7.556 6.041 13.574 1.00 97.25 90 THR A C 1
ATOM 719 O O . THR A 1 90 ? -6.947 5.033 13.191 1.00 97.25 90 THR A O 1
ATOM 722 N N . ALA A 1 91 ? -7.195 7.261 13.158 1.00 97.38 91 ALA A N 1
ATOM 723 C CA . ALA A 1 91 ? -5.984 7.471 12.368 1.00 97.38 91 ALA A CA 1
ATOM 724 C C . ALA A 1 91 ? -4.730 7.114 13.179 1.00 97.38 91 ALA A C 1
ATOM 726 O O . ALA A 1 91 ? -3.773 6.574 12.620 1.00 97.38 91 ALA A O 1
ATOM 727 N N . GLU A 1 92 ? -4.756 7.380 14.486 1.00 97.00 92 GLU A N 1
ATOM 728 C CA . GLU A 1 92 ? -3.671 7.074 15.411 1.00 97.00 92 GLU A CA 1
ATOM 729 C C . GLU A 1 92 ? -3.396 5.570 15.494 1.00 97.00 92 GLU A C 1
ATOM 731 O O . GLU A 1 92 ? -2.235 5.178 15.391 1.00 97.00 92 GLU A O 1
ATOM 736 N N . ASP A 1 93 ? -4.421 4.715 15.576 1.00 97.50 93 ASP A N 1
ATOM 737 C CA . ASP A 1 93 ? -4.233 3.255 15.598 1.00 97.50 93 ASP A CA 1
ATOM 738 C C . ASP A 1 93 ? -3.486 2.773 14.348 1.00 97.50 93 ASP A C 1
ATOM 740 O O . ASP A 1 93 ? -2.519 2.006 14.419 1.00 97.50 93 ASP A O 1
ATOM 744 N N . PHE A 1 94 ? -3.899 3.272 13.181 1.00 97.69 94 PHE A N 1
ATOM 745 C CA . PHE A 1 94 ? -3.280 2.898 11.916 1.00 97.69 94 PHE A CA 1
ATOM 746 C C . PHE A 1 94 ? -1.846 3.429 11.793 1.00 97.69 94 PHE A C 1
ATOM 748 O O . PHE A 1 94 ? -0.946 2.707 11.362 1.00 97.69 94 PHE A O 1
ATOM 755 N N . VAL A 1 95 ? -1.610 4.687 12.169 1.00 96.94 95 VAL A N 1
ATOM 756 C CA . VAL A 1 95 ? -0.281 5.311 12.098 1.00 96.94 95 VAL A CA 1
ATOM 757 C C . VAL A 1 95 ? 0.675 4.709 13.130 1.00 96.94 95 VAL A C 1
ATOM 759 O O . VAL A 1 95 ? 1.849 4.521 12.813 1.00 96.94 95 VAL A O 1
ATOM 762 N N . THR A 1 96 ? 0.178 4.316 14.303 1.00 97.06 96 THR A N 1
ATOM 763 C CA . THR A 1 96 ? 0.942 3.572 15.314 1.00 97.06 96 THR A CA 1
ATOM 764 C C . THR A 1 96 ? 1.479 2.279 14.720 1.00 97.06 96 THR A C 1
ATOM 766 O O . THR A 1 96 ? 2.683 2.033 14.766 1.00 97.06 96 THR A O 1
ATOM 769 N N . TRP A 1 97 ? 0.629 1.488 14.058 1.00 97.19 97 TRP A N 1
ATOM 770 C CA . TRP A 1 97 ? 1.098 0.305 13.341 1.00 97.19 97 TRP A CA 1
ATOM 771 C C . TRP A 1 97 ? 2.167 0.646 12.297 1.00 97.19 97 TRP A C 1
ATOM 773 O O . TRP A 1 97 ? 3.204 -0.016 12.244 1.00 97.19 97 TRP A O 1
ATOM 783 N N . LEU A 1 98 ? 1.958 1.687 11.487 1.00 96.00 98 LEU A N 1
ATOM 784 C CA . LEU A 1 98 ? 2.905 2.066 10.437 1.00 96.00 98 LEU A CA 1
ATOM 785 C C . LEU A 1 98 ? 4.310 2.359 10.970 1.00 96.00 98 LEU A C 1
ATOM 787 O O . LEU A 1 98 ? 5.283 1.951 10.334 1.00 96.00 98 LEU A O 1
ATOM 791 N N . VAL A 1 99 ? 4.428 3.039 12.113 1.00 92.00 99 VAL A N 1
ATOM 792 C CA . VAL A 1 99 ? 5.739 3.377 12.693 1.00 92.00 99 VAL A CA 1
ATOM 793 C C . VAL A 1 99 ? 6.441 2.178 13.335 1.00 92.00 99 VAL A C 1
ATOM 795 O O . VAL A 1 99 ? 7.652 2.224 13.525 1.00 92.00 99 VAL A O 1
ATOM 798 N N . THR A 1 100 ? 5.733 1.070 13.585 1.00 93.06 100 THR A N 1
ATOM 799 C CA . THR A 1 100 ? 6.370 -0.204 13.975 1.00 93.06 100 THR A CA 1
ATOM 800 C C . THR A 1 100 ? 7.023 -0.940 12.799 1.00 93.06 100 THR A C 1
ATOM 802 O O . THR A 1 100 ? 7.781 -1.892 12.998 1.00 93.06 100 THR A O 1
ATOM 805 N N . LEU A 1 101 ? 6.736 -0.543 11.552 1.00 92.81 101 LEU A N 1
ATOM 806 C CA . LEU A 1 101 ? 7.217 -1.254 10.371 1.00 92.81 101 LEU A CA 1
ATOM 807 C C . LEU A 1 101 ? 8.667 -0.894 10.042 1.00 92.81 101 LEU A C 1
ATOM 809 O O . LEU A 1 101 ? 8.988 0.238 9.683 1.00 92.81 101 LEU A O 1
ATOM 813 N N . THR A 1 102 ? 9.521 -1.914 10.026 1.00 90.12 102 THR A N 1
ATOM 814 C CA . THR A 1 102 ? 10.925 -1.804 9.623 1.00 90.12 102 THR A CA 1
ATOM 815 C C . THR A 1 102 ? 11.253 -2.706 8.433 1.00 90.12 102 THR A C 1
ATOM 817 O O . THR A 1 102 ? 10.558 -3.679 8.106 1.00 90.12 102 THR A O 1
ATOM 820 N N . ARG A 1 103 ? 12.318 -2.346 7.721 1.00 85.94 103 ARG A N 1
ATOM 821 C CA . ARG A 1 103 ? 12.974 -3.174 6.707 1.00 85.94 103 ARG A CA 1
ATOM 822 C C . ARG A 1 103 ? 13.864 -4.220 7.379 1.00 85.94 103 ARG A C 1
ATOM 824 O O . ARG A 1 103 ? 14.128 -4.170 8.574 1.00 85.94 103 ARG A O 1
ATOM 831 N N . LYS A 1 104 ? 14.376 -5.163 6.580 1.00 85.19 104 LYS A N 1
ATOM 832 C CA . LYS A 1 104 ? 15.304 -6.207 7.057 1.00 85.19 104 LYS A CA 1
ATOM 833 C C . LYS A 1 104 ? 16.579 -5.644 7.693 1.00 85.19 104 LYS A C 1
ATOM 835 O O . LYS A 1 104 ? 17.164 -6.301 8.538 1.00 85.19 104 LYS A O 1
ATOM 840 N N . ASP A 1 105 ? 17.003 -4.457 7.272 1.00 82.81 105 ASP A N 1
ATOM 841 C CA . ASP A 1 105 ? 18.171 -3.747 7.803 1.00 82.81 105 ASP A CA 1
ATOM 842 C C . ASP A 1 105 ? 17.849 -2.899 9.050 1.00 82.81 105 ASP A C 1
ATOM 844 O O . ASP A 1 105 ? 18.683 -2.109 9.487 1.00 82.81 105 ASP A O 1
ATOM 848 N N . GLY A 1 106 ? 16.632 -3.021 9.596 1.00 84.12 106 GLY A N 1
ATOM 849 C CA . GLY A 1 106 ? 16.149 -2.253 10.743 1.00 84.12 106 GLY A CA 1
ATOM 850 C C . GLY A 1 106 ? 15.722 -0.821 10.416 1.00 84.12 106 GLY A C 1
ATOM 851 O O . GLY A 1 106 ? 15.175 -0.148 11.284 1.00 84.12 106 GLY A O 1
ATOM 852 N N . SER A 1 107 ? 15.920 -0.341 9.183 1.00 83.75 107 SER A N 1
ATOM 853 C CA . SER A 1 107 ? 15.522 1.019 8.805 1.00 83.75 107 SER A CA 1
ATOM 854 C C . SER A 1 107 ? 14.008 1.153 8.626 1.00 83.75 107 SER A C 1
ATOM 856 O O . SER A 1 107 ? 13.310 0.192 8.290 1.00 83.75 107 SER A O 1
ATOM 858 N N . GLY A 1 108 ? 13.494 2.368 8.827 1.00 86.12 108 GLY A N 1
ATOM 859 C CA . GLY A 1 108 ? 12.093 2.689 8.570 1.00 86.12 108 GLY A CA 1
ATOM 860 C C . GLY A 1 108 ? 11.699 2.537 7.094 1.00 86.12 108 GLY A C 1
ATOM 861 O O . GLY A 1 108 ? 12.529 2.447 6.181 1.00 86.12 108 GLY A O 1
ATOM 862 N N . LEU A 1 109 ? 10.392 2.507 6.843 1.00 90.06 109 LEU A N 1
ATOM 863 C CA . LEU A 1 109 ? 9.853 2.471 5.486 1.00 90.06 109 LEU A CA 1
ATOM 864 C C . LEU A 1 109 ? 9.963 3.830 4.777 1.00 90.06 109 LEU A C 1
ATOM 866 O O . LEU A 1 109 ? 9.909 4.892 5.390 1.00 90.06 109 LEU A O 1
ATOM 870 N N . SER A 1 110 ? 10.046 3.799 3.442 1.00 89.62 110 SER A N 1
ATOM 871 C CA . SER A 1 110 ? 9.932 5.014 2.630 1.00 89.62 110 SER A CA 1
ATOM 872 C C . SER A 1 110 ? 8.518 5.584 2.675 1.00 89.62 110 SER A C 1
ATOM 874 O O . SER A 1 110 ? 7.543 4.839 2.793 1.00 89.62 110 SER A O 1
ATOM 876 N N . TYR A 1 111 ? 8.385 6.891 2.428 1.00 91.50 111 TYR A N 1
ATOM 877 C CA . TYR A 1 111 ? 7.075 7.539 2.305 1.00 91.50 111 TYR A CA 1
ATOM 878 C C . TYR A 1 111 ? 6.168 6.833 1.284 1.00 91.50 111 TYR A C 1
ATOM 880 O O . TYR A 1 111 ? 4.984 6.625 1.528 1.00 91.50 111 TYR A O 1
ATOM 888 N N . SER A 1 112 ? 6.732 6.395 0.154 1.00 90.06 112 SER A N 1
ATOM 889 C CA . SER A 1 112 ? 5.999 5.642 -0.868 1.00 90.06 112 SER A CA 1
ATOM 890 C C . SER A 1 112 ? 5.459 4.299 -0.366 1.00 90.06 112 SER A C 1
ATOM 892 O O . SER A 1 112 ? 4.345 3.925 -0.727 1.00 90.06 112 SER A O 1
ATOM 894 N N . ALA A 1 113 ? 6.212 3.583 0.474 1.00 91.44 113 ALA A N 1
ATOM 895 C CA . ALA A 1 113 ? 5.776 2.320 1.060 1.00 91.44 113 ALA A CA 1
ATOM 896 C C . ALA A 1 113 ? 4.681 2.548 2.113 1.00 91.44 113 ALA A C 1
ATOM 898 O O . ALA A 1 113 ? 3.658 1.867 2.083 1.00 91.44 113 ALA A O 1
ATOM 899 N N . LEU A 1 114 ? 4.837 3.564 2.968 1.00 94.25 114 LEU A N 1
ATOM 900 C CA . LEU A 1 114 ? 3.794 3.983 3.912 1.00 94.25 114 LEU A CA 1
ATOM 901 C C . LEU A 1 114 ? 2.504 4.371 3.176 1.00 94.25 114 LEU A C 1
ATOM 903 O O . LEU A 1 114 ? 1.411 3.959 3.558 1.00 94.25 114 LEU A O 1
ATOM 907 N N . ASN A 1 115 ? 2.612 5.111 2.070 1.00 94.31 115 ASN A N 1
ATOM 908 C CA . ASN A 1 115 ? 1.447 5.516 1.285 1.00 94.31 115 ASN A CA 1
ATOM 909 C C . ASN A 1 115 ? 0.771 4.330 0.572 1.00 94.31 115 ASN A C 1
ATOM 911 O O . ASN A 1 115 ? -0.442 4.337 0.377 1.00 94.31 115 ASN A O 1
ATOM 915 N N . ALA A 1 116 ? 1.523 3.280 0.226 1.00 93.88 116 ALA A N 1
ATOM 916 C CA . ALA A 1 116 ? 0.941 2.037 -0.277 1.00 93.88 116 ALA A CA 1
ATOM 917 C C . ALA A 1 116 ? 0.112 1.319 0.803 1.00 93.88 116 ALA A C 1
ATOM 919 O O . ALA A 1 116 ? -0.967 0.808 0.499 1.00 93.88 116 ALA A O 1
ATOM 920 N N . HIS A 1 117 ? 0.568 1.333 2.061 1.00 96.31 117 HIS A N 1
ATOM 921 C CA . HIS A 1 117 ? -0.218 0.845 3.195 1.00 96.31 117 HIS A CA 1
ATOM 922 C C . HIS A 1 117 ? -1.475 1.693 3.421 1.00 96.31 117 HIS A C 1
ATOM 924 O O . HIS A 1 117 ? -2.553 1.129 3.595 1.00 96.31 117 HIS A O 1
ATOM 930 N N . ARG A 1 118 ? -1.386 3.027 3.317 1.00 96.31 118 ARG A N 1
ATOM 931 C CA . ARG A 1 118 ? -2.567 3.908 3.349 1.00 96.31 118 ARG A CA 1
ATOM 932 C C . ARG A 1 118 ? -3.588 3.516 2.291 1.00 96.31 118 ARG A C 1
ATOM 934 O O . ARG A 1 118 ? -4.733 3.253 2.626 1.00 96.31 118 ARG A O 1
ATOM 941 N N . ALA A 1 119 ? -3.172 3.417 1.029 1.00 94.75 119 ALA A N 1
ATOM 942 C CA . ALA A 1 119 ? -4.057 3.009 -0.062 1.00 94.75 119 ALA A CA 1
ATOM 943 C C . ALA A 1 119 ? -4.682 1.625 0.188 1.00 94.75 119 ALA A C 1
ATOM 945 O O . ALA A 1 119 ? -5.850 1.404 -0.129 1.00 94.75 119 ALA A O 1
ATOM 946 N N . SER A 1 120 ? -3.929 0.714 0.809 1.00 95.06 120 SER A N 1
ATOM 947 C CA . SER A 1 120 ? -4.453 -0.576 1.247 1.00 95.06 120 SER A CA 1
ATOM 948 C C . SER A 1 120 ? -5.565 -0.430 2.282 1.00 95.06 120 SER A C 1
ATOM 950 O O . SER A 1 120 ? -6.549 -1.150 2.173 1.00 95.06 120 SER A O 1
ATOM 952 N N . LEU A 1 121 ? -5.459 0.478 3.257 1.00 96.25 121 LEU A N 1
ATOM 953 C CA . LEU A 1 121 ? -6.530 0.708 4.232 1.00 96.25 121 LEU A CA 1
ATOM 954 C C . LEU A 1 121 ? -7.820 1.165 3.539 1.00 96.25 121 LEU A C 1
ATOM 956 O O . LEU A 1 121 ? -8.864 0.565 3.761 1.00 96.25 121 LEU A O 1
ATOM 960 N N . PHE A 1 122 ? -7.746 2.137 2.622 1.00 94.25 122 PHE A N 1
ATOM 961 C CA . PHE A 1 122 ? -8.908 2.540 1.811 1.00 94.25 122 PHE A CA 1
ATOM 962 C C . PHE A 1 122 ? -9.492 1.366 1.022 1.00 94.25 122 PHE A C 1
ATOM 964 O O . PHE A 1 122 ? -10.709 1.250 0.877 1.00 94.25 122 PHE A O 1
ATOM 971 N N . ASN A 1 123 ? -8.632 0.471 0.526 1.00 92.56 123 ASN A N 1
ATOM 972 C CA . ASN A 1 123 ? -9.110 -0.732 -0.133 1.00 92.56 123 ASN A CA 1
ATOM 973 C C . ASN A 1 123 ? -9.809 -1.702 0.820 1.00 92.56 123 ASN A C 1
ATOM 975 O O . ASN A 1 123 ? -10.756 -2.351 0.405 1.00 92.56 123 ASN A O 1
ATOM 979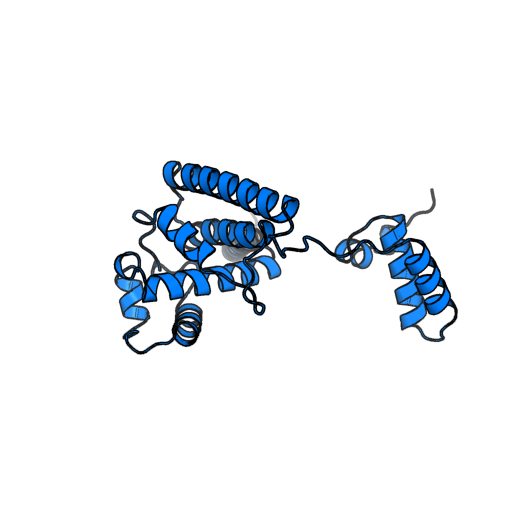 N N . LEU A 1 124 ? -9.364 -1.799 2.075 1.00 93.88 124 LEU A N 1
ATOM 980 C CA . LEU A 1 124 ? -9.988 -2.675 3.065 1.00 93.88 124 LEU A CA 1
ATOM 981 C C . LEU A 1 124 ? -11.438 -2.252 3.317 1.00 93.88 124 LEU A C 1
ATOM 983 O O . LEU A 1 124 ? -12.334 -3.082 3.239 1.00 93.88 124 LEU A O 1
ATOM 987 N N . TYR A 1 125 ? -11.668 -0.952 3.518 1.00 94.06 125 TYR A N 1
ATOM 988 C CA . TYR A 1 125 ? -13.015 -0.383 3.621 1.00 94.06 125 TYR A CA 1
ATOM 989 C C . TYR A 1 125 ? -13.865 -0.744 2.394 1.00 94.06 125 TYR A C 1
ATOM 991 O O . TYR A 1 125 ? -14.965 -1.278 2.520 1.00 94.06 125 TYR A O 1
ATOM 999 N N . ARG A 1 126 ? -13.313 -0.547 1.189 1.00 90.06 126 ARG A N 1
ATOM 1000 C CA . ARG A 1 126 ? -13.997 -0.860 -0.074 1.00 90.06 126 ARG A CA 1
ATOM 1001 C C . ARG A 1 126 ? -14.327 -2.346 -0.238 1.00 90.06 126 ARG A C 1
ATOM 1003 O O . ARG A 1 126 ? -15.413 -2.664 -0.723 1.00 90.06 126 ARG A O 1
ATOM 1010 N N . ASP A 1 127 ? -13.410 -3.237 0.138 1.00 89.44 127 ASP A N 1
ATOM 1011 C CA . ASP A 1 127 ? -13.568 -4.694 0.027 1.00 89.44 127 ASP A CA 1
ATOM 1012 C C . ASP A 1 127 ? -14.735 -5.208 0.889 1.00 89.44 127 ASP A C 1
ATOM 1014 O O . ASP A 1 127 ? -15.359 -6.207 0.530 1.00 89.44 127 ASP A O 1
ATOM 1018 N N . TYR A 1 128 ? -15.058 -4.501 1.977 1.00 90.62 128 TYR A N 1
ATOM 1019 C CA . TYR A 1 128 ? -16.174 -4.803 2.880 1.00 90.62 128 TYR A CA 1
ATOM 1020 C C . TYR A 1 128 ? -17.392 -3.888 2.693 1.00 90.62 128 TYR A C 1
ATOM 1022 O O . TYR A 1 128 ? -18.364 -3.996 3.431 1.00 90.62 128 TYR A O 1
ATOM 1030 N N . GLY A 1 129 ? -17.380 -3.010 1.683 1.00 88.75 129 GLY A N 1
ATOM 1031 C CA . GLY A 1 129 ? -18.495 -2.099 1.408 1.00 88.75 129 GLY A CA 1
ATOM 1032 C C . GLY A 1 129 ? -18.691 -1.002 2.461 1.00 88.75 129 GLY A C 1
ATOM 1033 O O . GLY A 1 129 ? -19.728 -0.345 2.461 1.00 88.75 129 GLY A O 1
ATOM 1034 N N . CYS A 1 130 ? -17.705 -0.781 3.329 1.00 91.06 130 CYS A N 1
ATOM 1035 C CA . CYS A 1 130 ? -17.714 0.271 4.337 1.00 91.06 130 CYS A CA 1
ATOM 1036 C C . CYS A 1 130 ? -17.163 1.577 3.750 1.00 91.06 130 CYS A C 1
ATOM 1038 O O . CYS A 1 130 ? -16.292 1.572 2.875 1.00 91.06 130 CYS A O 1
ATOM 1040 N N . THR A 1 131 ? -17.646 2.713 4.252 1.00 91.75 131 THR A N 1
ATOM 1041 C CA . THR A 1 131 ? -17.152 4.039 3.856 1.00 91.75 131 THR A CA 1
ATOM 1042 C C . THR A 1 131 ? -16.327 4.625 4.989 1.00 91.75 131 THR A C 1
ATOM 1044 O O . THR A 1 131 ? -16.789 4.688 6.120 1.00 91.75 131 THR A O 1
ATOM 1047 N N . MET A 1 132 ? -15.105 5.062 4.687 1.00 95.69 132 MET A N 1
ATOM 1048 C CA . MET A 1 132 ? -14.266 5.748 5.667 1.00 95.69 132 MET A CA 1
ATOM 1049 C C . MET A 1 132 ? -14.886 7.102 6.021 1.00 95.69 132 MET A C 1
ATOM 1051 O O . MET A 1 132 ? -15.279 7.856 5.128 1.00 95.69 132 MET A O 1
ATOM 1055 N N . SER A 1 133 ? -14.963 7.424 7.313 1.00 96.25 133 SER A N 1
ATOM 1056 C CA . SER A 1 133 ? -15.482 8.721 7.743 1.00 96.25 133 SER A CA 1
ATOM 1057 C C . SER A 1 133 ? -14.577 9.862 7.257 1.00 96.25 133 SER A C 1
ATOM 1059 O O . SER A 1 133 ? -13.352 9.730 7.179 1.00 96.25 133 SER A O 1
ATOM 1061 N N . LYS A 1 134 ? -15.173 11.024 6.958 1.00 96.00 134 LYS A N 1
ATOM 1062 C CA . LYS A 1 134 ? -14.413 12.218 6.539 1.00 96.00 134 LYS A CA 1
ATOM 1063 C C . LYS A 1 134 ? -13.419 12.678 7.608 1.00 96.00 134 LYS A C 1
ATOM 1065 O O . LYS A 1 134 ? -12.361 13.201 7.269 1.00 96.00 134 LYS A O 1
ATOM 1070 N N . ALA A 1 135 ? -13.760 12.486 8.884 1.00 96.75 135 ALA A N 1
ATOM 1071 C CA . ALA A 1 135 ? -12.881 12.801 10.004 1.00 96.75 135 ALA A CA 1
ATOM 1072 C C . ALA A 1 135 ? -11.617 11.930 9.961 1.00 96.75 135 ALA A C 1
ATOM 1074 O O . ALA A 1 135 ? -10.513 12.469 9.901 1.00 96.75 135 ALA A O 1
ATOM 1075 N N . LEU A 1 136 ? -11.779 10.605 9.863 1.00 97.00 136 LEU A N 1
ATOM 1076 C CA . LEU A 1 136 ? -10.666 9.659 9.760 1.00 97.00 136 LEU A CA 1
ATOM 1077 C C . LEU A 1 136 ? -9.801 9.925 8.518 1.00 97.00 136 LEU A C 1
ATOM 1079 O O . LEU A 1 136 ? -8.573 9.953 8.600 1.00 97.00 136 LEU A O 1
ATOM 1083 N N . GLU A 1 137 ? -10.421 10.173 7.363 1.00 96.81 137 GLU A N 1
ATOM 1084 C CA . GLU A 1 137 ? -9.696 10.498 6.130 1.00 96.81 137 GLU A CA 1
ATOM 1085 C C . GLU A 1 137 ? -8.871 11.794 6.253 1.00 96.81 137 GLU A C 1
ATOM 1087 O O . GLU A 1 137 ? -7.721 11.856 5.790 1.00 96.81 137 GLU A O 1
ATOM 1092 N N . SER A 1 138 ? -9.437 12.823 6.891 1.00 97.56 138 SER A N 1
ATOM 1093 C CA . SER A 1 138 ? -8.762 14.097 7.153 1.00 97.56 138 SER A CA 1
ATOM 1094 C C . SER A 1 138 ? -7.573 13.914 8.098 1.00 97.56 138 SER A C 1
ATOM 1096 O O . SER A 1 138 ? -6.465 14.364 7.793 1.00 97.56 138 SER A O 1
ATOM 1098 N N . GLU A 1 139 ? -7.750 13.181 9.197 1.00 98.00 139 GLU A N 1
ATOM 1099 C CA . GLU A 1 139 ? -6.661 12.905 10.136 1.00 98.00 139 GLU A CA 1
ATOM 1100 C C . GLU A 1 139 ? -5.536 12.096 9.491 1.00 98.00 139 GLU A C 1
ATOM 1102 O O . GLU A 1 139 ? -4.369 12.487 9.576 1.00 98.00 139 GLU A O 1
ATOM 1107 N N . LEU A 1 140 ? -5.863 11.034 8.745 1.00 97.81 140 LEU A N 1
ATOM 1108 C CA . LEU A 1 140 ? -4.874 10.284 7.966 1.00 97.81 140 LEU A CA 1
ATOM 1109 C C . LEU A 1 140 ? -4.123 11.200 6.992 1.00 97.81 140 LEU A C 1
ATOM 1111 O O . LEU A 1 140 ? -2.920 11.045 6.794 1.00 97.81 140 LEU A O 1
ATOM 1115 N N . THR A 1 141 ? -4.795 12.179 6.384 1.00 97.56 141 THR A N 1
ATOM 1116 C CA . THR A 1 141 ? -4.133 13.161 5.513 1.00 97.56 141 THR A CA 1
ATOM 1117 C C . THR A 1 141 ? -3.125 14.010 6.282 1.00 97.56 141 THR A C 1
ATOM 1119 O O . THR A 1 141 ? -1.991 14.171 5.817 1.00 97.56 141 THR A O 1
ATOM 1122 N N . THR A 1 142 ? -3.498 14.497 7.464 1.00 98.00 142 THR A N 1
ATOM 1123 C CA . THR A 1 142 ? -2.629 15.289 8.344 1.00 98.00 142 THR A CA 1
ATOM 1124 C C . THR A 1 142 ? -1.410 14.490 8.802 1.00 98.00 142 THR A C 1
ATOM 1126 O O . THR A 1 142 ? -0.278 14.942 8.604 1.00 98.00 142 THR A O 1
ATOM 1129 N N . TYR A 1 143 ? -1.601 13.265 9.304 1.00 97.62 143 TYR A N 1
ATOM 1130 C CA . TYR A 1 143 ? -0.495 12.390 9.704 1.00 97.62 143 TYR A CA 1
ATOM 1131 C C . TYR A 1 143 ? 0.453 12.094 8.543 1.00 97.62 143 TYR A C 1
ATOM 1133 O O . TYR A 1 143 ? 1.671 12.194 8.688 1.00 97.62 143 TYR A O 1
ATOM 1141 N N . PHE A 1 144 ? -0.075 11.785 7.356 1.00 97.00 144 PHE A N 1
ATOM 1142 C CA . PHE A 1 144 ? 0.763 11.499 6.192 1.00 97.00 144 PHE A CA 1
ATOM 1143 C C . PHE A 1 144 ? 1.520 12.725 5.682 1.00 97.00 144 PHE A C 1
ATOM 1145 O O . PHE A 1 144 ? 2.625 12.580 5.155 1.00 97.00 144 PHE A O 1
ATOM 1152 N N . LYS A 1 145 ? 0.973 13.932 5.852 1.00 96.88 145 LYS A N 1
ATOM 1153 C CA . LYS A 1 145 ? 1.718 15.169 5.604 1.00 96.88 145 LYS A CA 1
ATOM 1154 C C . LYS A 1 145 ? 2.884 15.296 6.591 1.00 96.88 145 LYS A C 1
ATOM 1156 O O . LYS A 1 145 ? 4.008 15.530 6.152 1.00 96.88 145 LYS A O 1
ATOM 1161 N N . GLY A 1 146 ? 2.644 15.054 7.882 1.00 96.06 146 GLY A N 1
ATOM 1162 C CA . GLY A 1 146 ? 3.682 15.017 8.919 1.00 96.06 146 GLY A CA 1
ATOM 1163 C C . GLY A 1 146 ? 4.788 14.002 8.615 1.00 96.06 146 GLY A C 1
ATOM 1164 O O . GLY A 1 146 ? 5.952 14.379 8.519 1.00 96.06 146 GLY A O 1
ATOM 1165 N N . LEU A 1 147 ? 4.423 12.746 8.335 1.00 93.75 147 LEU A N 1
ATOM 1166 C CA . LEU A 1 147 ? 5.360 11.675 7.964 1.00 93.75 147 LEU A CA 1
ATOM 1167 C C . LEU A 1 147 ? 6.224 12.051 6.756 1.00 93.75 147 LEU A C 1
ATOM 1169 O O . LEU A 1 147 ? 7.428 11.800 6.752 1.00 93.75 147 LEU A O 1
ATOM 1173 N N . LYS A 1 148 ? 5.634 12.684 5.733 1.00 93.44 148 LYS A N 1
ATOM 1174 C CA . LYS A 1 148 ? 6.383 13.159 4.562 1.00 93.44 148 LYS A CA 1
ATOM 1175 C C . LYS A 1 148 ? 7.458 14.172 4.956 1.00 93.44 148 LYS A C 1
ATOM 1177 O O . LYS A 1 148 ? 8.583 14.074 4.473 1.00 93.44 148 LYS A O 1
ATOM 1182 N N . HIS A 1 149 ? 7.113 15.137 5.809 1.00 93.94 149 HIS A N 1
ATOM 1183 C CA . HIS A 1 149 ? 8.045 16.167 6.264 1.00 93.94 149 HIS A CA 1
ATOM 1184 C C . HIS A 1 149 ? 9.144 15.595 7.165 1.00 93.94 149 HIS A C 1
ATOM 1186 O O . HIS A 1 149 ? 10.310 15.925 6.960 1.00 93.94 149 HIS A O 1
ATOM 1192 N N . THR A 1 150 ? 8.801 14.702 8.097 1.00 91.12 150 THR A N 1
ATOM 1193 C CA . THR A 1 150 ? 9.774 14.035 8.974 1.00 91.12 150 THR A CA 1
ATOM 1194 C C . THR A 1 150 ? 10.796 13.247 8.162 1.00 91.12 150 THR A C 1
ATOM 1196 O O . THR A 1 150 ? 11.993 13.487 8.292 1.00 91.12 150 THR A O 1
ATOM 1199 N N . LEU A 1 151 ? 10.337 12.399 7.236 1.00 88.81 151 LEU A N 1
ATOM 1200 C CA . LEU A 1 151 ? 11.226 11.607 6.381 1.00 88.81 151 LEU A CA 1
ATOM 1201 C C . LEU A 1 151 ? 12.097 12.484 5.468 1.00 88.81 151 LEU A C 1
ATOM 1203 O O . LEU A 1 151 ? 13.255 12.155 5.217 1.00 88.81 151 LEU A O 1
ATOM 1207 N N . ALA A 1 152 ? 11.565 13.606 4.973 1.00 86.75 152 ALA A N 1
ATOM 1208 C CA . ALA A 1 152 ? 12.345 14.555 4.180 1.00 86.75 152 ALA A CA 1
ATOM 1209 C C . ALA A 1 152 ? 13.447 15.233 5.012 1.00 86.75 152 ALA A C 1
ATOM 1211 O O . ALA A 1 152 ? 14.566 15.380 4.525 1.00 86.75 152 ALA A O 1
ATOM 1212 N N . LYS A 1 153 ? 13.153 15.596 6.268 1.00 88.44 153 LYS A N 1
ATOM 1213 C CA . LYS A 1 153 ? 14.122 16.187 7.203 1.00 88.44 153 LYS A CA 1
ATOM 1214 C C . LYS A 1 153 ? 15.209 15.189 7.611 1.00 88.44 153 LYS A C 1
ATOM 1216 O O . LYS A 1 153 ? 16.381 15.542 7.682 1.00 88.44 153 LYS A O 1
ATOM 1221 N N . GLU A 1 154 ? 14.848 13.932 7.847 1.00 85.50 154 GLU A N 1
ATOM 1222 C CA . GLU A 1 154 ? 15.824 12.868 8.111 1.00 85.50 154 GLU A CA 1
ATOM 1223 C C . GLU A 1 154 ? 16.747 12.641 6.910 1.00 85.50 154 GLU A C 1
ATOM 1225 O O . GLU A 1 154 ? 17.960 12.505 7.068 1.00 85.50 154 GLU A O 1
ATOM 1230 N N . ALA A 1 155 ? 16.191 12.643 5.695 1.00 81.88 155 ALA A N 1
ATOM 1231 C 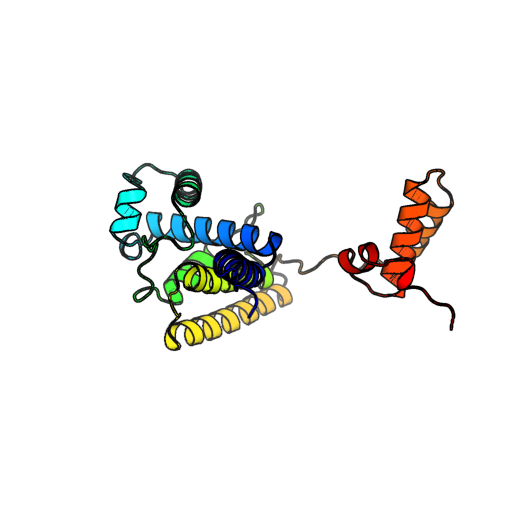CA . ALA A 1 155 ? 16.978 12.517 4.474 1.00 81.88 155 ALA A CA 1
ATOM 1232 C C . ALA A 1 155 ? 17.935 13.706 4.281 1.00 81.88 155 ALA A C 1
ATOM 1234 O O . ALA A 1 155 ? 19.101 13.487 3.958 1.00 81.88 155 ALA A O 1
ATOM 1235 N N . SER A 1 156 ? 17.486 14.947 4.521 1.00 80.00 156 SER A N 1
ATOM 1236 C CA . SER A 1 156 ? 18.353 16.132 4.416 1.00 80.00 156 SER A CA 1
ATOM 1237 C C . SER A 1 156 ? 19.465 16.145 5.461 1.00 80.00 156 SER A C 1
ATOM 1239 O O . SER A 1 156 ? 20.564 16.610 5.180 1.00 80.00 156 SER A O 1
ATOM 1241 N N . ASN A 1 157 ? 19.196 15.611 6.652 1.00 82.81 157 ASN A N 1
ATOM 1242 C CA . ASN A 1 157 ? 20.164 15.537 7.744 1.00 82.81 157 ASN A CA 1
ATOM 1243 C C . ASN A 1 157 ? 21.107 14.326 7.628 1.00 82.81 157 ASN A C 1
ATOM 1245 O O . ASN A 1 157 ? 21.941 14.118 8.506 1.00 82.81 157 ASN A O 1
ATOM 1249 N N . GLY A 1 158 ? 20.960 13.497 6.588 1.00 73.25 158 GLY A N 1
ATOM 1250 C CA . GLY A 1 158 ? 21.759 12.285 6.388 1.00 73.25 158 GLY A CA 1
ATOM 1251 C C . GLY A 1 158 ? 21.447 11.143 7.362 1.00 73.25 158 GLY A C 1
ATOM 1252 O O . GLY A 1 158 ? 22.106 10.106 7.318 1.00 73.25 158 GLY A O 1
ATOM 1253 N N . THR A 1 159 ? 20.438 11.294 8.224 1.00 70.19 159 THR A N 1
ATOM 1254 C CA . THR A 1 159 ? 20.020 10.273 9.197 1.00 70.19 159 THR A CA 1
ATOM 1255 C C . THR A 1 159 ? 19.019 9.277 8.602 1.00 70.19 159 THR A C 1
ATOM 1257 O O . THR A 1 159 ? 18.906 8.146 9.074 1.00 70.19 159 THR A O 1
ATOM 1260 N N . GLY A 1 160 ? 18.332 9.650 7.519 1.00 62.59 160 GLY A N 1
ATOM 1261 C CA . GLY A 1 160 ? 17.395 8.793 6.798 1.00 62.59 160 GLY A CA 1
ATOM 1262 C C . GLY A 1 160 ? 18.093 7.893 5.775 1.00 62.59 160 GLY A C 1
ATOM 1263 O O . GLY A 1 160 ? 18.358 8.314 4.652 1.00 62.59 160 GLY A O 1
ATOM 1264 N N . ARG A 1 161 ? 18.303 6.608 6.098 1.00 57.69 161 ARG A N 1
ATOM 1265 C CA . ARG A 1 161 ? 18.835 5.570 5.173 1.00 57.69 161 ARG A CA 1
ATOM 1266 C C . ARG A 1 161 ? 17.880 5.174 4.031 1.00 57.69 161 ARG A C 1
ATOM 1268 O O . ARG A 1 161 ? 17.996 4.104 3.435 1.00 57.69 161 ARG A O 1
ATOM 1275 N N . THR A 1 162 ? 16.916 6.017 3.685 1.00 57.50 162 THR A N 1
ATOM 1276 C CA . THR A 1 162 ? 15.920 5.695 2.663 1.00 57.50 162 THR A CA 1
ATOM 1277 C C . THR A 1 162 ? 16.355 6.237 1.309 1.00 57.50 162 THR A C 1
ATOM 1279 O O . THR A 1 162 ? 15.857 7.264 0.847 1.00 57.50 162 THR A O 1
ATOM 1282 N N . LYS A 1 163 ? 17.245 5.506 0.624 1.00 59.81 163 LYS A N 1
ATOM 1283 C CA . LYS A 1 163 ? 17.477 5.724 -0.809 1.00 59.81 163 LYS A CA 1
ATOM 1284 C C . LYS A 1 163 ? 16.145 5.539 -1.539 1.00 59.81 163 LYS A C 1
ATOM 1286 O O . LYS A 1 163 ? 15.562 4.453 -1.529 1.00 59.81 163 LYS A O 1
ATOM 1291 N N . THR A 1 164 ? 15.609 6.626 -2.082 1.00 59.16 164 THR A N 1
ATOM 1292 C CA . THR A 1 164 ? 14.309 6.625 -2.756 1.00 59.16 164 THR A CA 1
ATOM 1293 C C . THR A 1 164 ? 14.534 6.556 -4.258 1.00 59.16 164 THR A C 1
ATOM 1295 O O . THR A 1 164 ? 15.204 7.412 -4.823 1.00 59.16 164 THR A O 1
ATOM 1298 N N . GLY A 1 165 ? 13.950 5.544 -4.900 1.00 63.41 165 GLY A N 1
ATOM 1299 C CA . GLY A 1 165 ? 14.106 5.311 -6.335 1.00 63.41 165 GLY A CA 1
ATOM 1300 C C . GLY A 1 165 ? 15.280 4.394 -6.682 1.00 63.41 165 GLY A C 1
ATOM 1301 O O . GLY A 1 165 ? 16.043 3.963 -5.820 1.00 63.41 165 GLY A O 1
ATOM 1302 N N . LYS A 1 166 ? 15.368 4.045 -7.967 1.00 73.50 166 LYS A N 1
ATOM 1303 C CA . LYS A 1 166 ? 16.533 3.363 -8.538 1.00 73.50 166 LYS A CA 1
ATOM 1304 C C . LYS A 1 166 ? 17.561 4.416 -8.934 1.00 73.50 166 LYS A C 1
ATOM 1306 O O . LYS A 1 166 ? 17.170 5.532 -9.272 1.00 73.50 166 LYS A O 1
ATOM 1311 N N . ASP A 1 167 ? 18.836 4.047 -8.937 1.00 81.56 167 ASP A N 1
ATOM 1312 C CA . ASP A 1 167 ? 19.858 4.913 -9.517 1.00 81.56 167 ASP A CA 1
ATOM 1313 C C . ASP A 1 167 ? 19.550 5.178 -10.993 1.00 81.56 167 ASP A C 1
ATOM 1315 O O . ASP A 1 167 ? 19.135 4.250 -11.704 1.00 81.56 167 ASP A O 1
ATOM 1319 N N . PRO A 1 168 ? 19.723 6.426 -11.461 1.00 82.88 168 PRO A N 1
ATOM 1320 C CA . PRO A 1 168 ? 19.611 6.712 -12.876 1.00 82.88 168 PRO A CA 1
ATOM 1321 C C . PRO A 1 168 ? 20.670 5.905 -13.628 1.00 82.88 168 PRO A C 1
ATOM 1323 O O . PRO A 1 168 ? 21.835 5.843 -13.231 1.00 82.88 168 PRO A O 1
ATOM 1326 N N . LEU A 1 169 ? 20.257 5.286 -14.732 1.00 87.69 169 LEU A N 1
ATOM 1327 C CA . LEU A 1 169 ? 21.196 4.668 -15.653 1.00 87.69 169 LEU A CA 1
ATOM 1328 C C . LEU A 1 169 ? 21.992 5.795 -16.318 1.00 87.69 169 LEU A C 1
ATOM 1330 O O . LEU A 1 169 ? 21.425 6.586 -17.066 1.00 87.69 169 LEU A O 1
ATOM 1334 N N . MET A 1 170 ? 23.285 5.895 -16.012 1.00 92.62 170 MET A N 1
ATOM 1335 C CA . MET A 1 170 ? 24.144 6.913 -16.617 1.00 92.62 170 MET A CA 1
ATOM 1336 C C . MET A 1 170 ? 24.272 6.690 -18.126 1.00 92.62 170 MET A C 1
ATOM 1338 O O . MET A 1 170 ? 24.273 5.548 -18.588 1.00 92.62 170 MET A O 1
ATOM 1342 N N . PHE A 1 171 ? 24.415 7.776 -18.889 1.00 93.75 171 PHE A N 1
ATOM 1343 C CA . PHE A 1 171 ? 24.489 7.709 -20.350 1.00 93.75 171 PHE A CA 1
ATOM 1344 C C . PHE A 1 171 ? 25.667 6.857 -20.842 1.00 93.75 171 PHE A C 1
ATOM 1346 O O . PHE A 1 171 ? 25.495 6.021 -21.727 1.00 93.75 171 PHE A O 1
ATOM 1353 N N . ASP A 1 172 ? 26.830 6.973 -20.201 1.00 95.94 172 ASP A N 1
ATOM 1354 C CA . ASP A 1 172 ? 27.999 6.154 -20.540 1.00 95.94 172 ASP A CA 1
ATOM 1355 C C . ASP A 1 172 ? 27.745 4.664 -20.302 1.00 95.94 172 ASP A C 1
ATOM 1357 O O . ASP A 1 172 ? 28.113 3.818 -21.121 1.00 95.94 172 ASP A O 1
ATOM 1361 N N . LEU A 1 173 ? 27.045 4.335 -19.212 1.00 94.94 173 LEU A N 1
ATOM 1362 C CA . LEU A 1 173 ? 26.644 2.963 -18.922 1.00 94.94 173 LEU A CA 1
ATOM 1363 C C . LEU A 1 173 ? 25.607 2.466 -19.940 1.00 94.94 173 LEU A C 1
ATOM 1365 O O . LEU A 1 173 ? 25.697 1.326 -20.388 1.00 94.94 173 LEU A O 1
ATOM 1369 N N . TYR A 1 174 ? 24.669 3.314 -20.368 1.00 95.19 174 TYR A N 1
ATOM 1370 C CA . TYR A 1 174 ? 23.741 3.000 -21.457 1.00 95.19 174 TYR A CA 1
ATOM 1371 C C . TYR A 1 174 ? 24.478 2.691 -22.771 1.00 95.19 174 TYR A C 1
ATOM 1373 O O . TYR A 1 174 ? 24.219 1.648 -23.377 1.00 95.19 174 TYR A O 1
ATOM 1381 N N . ILE A 1 175 ? 25.434 3.535 -23.182 1.00 96.38 175 ILE A N 1
ATOM 1382 C CA . ILE A 1 175 ? 26.251 3.312 -24.386 1.00 96.38 175 ILE A CA 1
ATOM 1383 C C . ILE A 1 175 ? 27.012 1.994 -24.271 1.00 96.38 175 ILE A C 1
ATOM 1385 O O . ILE A 1 175 ? 27.009 1.191 -25.207 1.00 96.38 175 ILE A O 1
ATOM 1389 N N . PHE A 1 176 ? 27.671 1.768 -23.134 1.00 96.56 176 PHE A N 1
ATOM 1390 C CA . PHE A 1 176 ? 28.432 0.552 -22.884 1.00 96.56 176 PHE A CA 1
ATOM 1391 C C . PHE A 1 176 ? 27.554 -0.695 -23.026 1.00 96.56 176 PHE A C 1
ATOM 1393 O O . PHE A 1 176 ? 27.910 -1.622 -23.755 1.00 96.56 176 PHE A O 1
ATOM 1400 N N . LEU A 1 177 ? 26.386 -0.695 -22.380 1.00 95.50 177 LEU A N 1
ATOM 1401 C CA . LEU A 1 177 ? 25.440 -1.804 -22.424 1.00 95.50 177 LEU A CA 1
ATOM 1402 C C . LEU A 1 177 ? 24.919 -2.049 -23.845 1.00 95.50 177 LEU A C 1
ATOM 1404 O O . LEU A 1 177 ? 24.930 -3.194 -24.295 1.00 95.50 177 LEU A O 1
ATOM 1408 N N . CYS A 1 178 ? 24.533 -1.001 -24.581 1.00 96.50 178 CYS A N 1
ATOM 1409 C CA . CYS A 1 178 ? 24.059 -1.147 -25.959 1.00 96.50 178 CYS A CA 1
ATOM 1410 C C . CYS A 1 178 ? 25.149 -1.717 -26.874 1.00 96.50 178 CYS A C 1
ATOM 1412 O O . CYS A 1 178 ? 24.902 -2.677 -27.601 1.00 96.50 178 CYS A O 1
ATOM 1414 N N . LYS A 1 179 ? 26.383 -1.204 -26.778 1.00 95.88 179 LYS A N 1
ATOM 1415 C CA . LYS A 1 179 ? 27.526 -1.731 -27.539 1.00 95.88 179 LYS A CA 1
ATOM 1416 C C . LYS A 1 179 ? 27.777 -3.205 -27.230 1.00 95.88 179 LYS A C 1
ATOM 1418 O O . LYS A 1 179 ? 27.988 -3.991 -28.146 1.00 95.88 179 LYS A O 1
ATOM 1423 N N . LYS A 1 180 ? 27.740 -3.600 -25.954 1.00 96.56 180 LYS A N 1
ATOM 1424 C CA . LYS A 1 180 ? 27.941 -5.002 -25.561 1.00 96.56 180 LYS A CA 1
ATOM 1425 C C . LYS A 1 180 ? 26.835 -5.912 -26.090 1.00 96.56 180 LYS A C 1
ATOM 1427 O O . LYS A 1 180 ? 27.157 -6.964 -26.629 1.00 96.56 180 LYS A O 1
ATOM 1432 N N . MET A 1 181 ? 25.571 -5.501 -26.002 1.00 96.75 181 MET A N 1
ATOM 1433 C CA . MET A 1 181 ? 24.449 -6.284 -26.534 1.00 96.75 181 MET A CA 1
ATOM 1434 C C . MET A 1 181 ? 24.474 -6.398 -28.063 1.00 96.75 181 MET A C 1
ATOM 1436 O O . MET A 1 181 ? 24.050 -7.413 -28.596 1.00 96.75 181 MET A O 1
ATOM 1440 N N . LEU A 1 182 ? 24.998 -5.398 -28.776 1.00 93.50 182 LEU A N 1
ATOM 1441 C CA . LEU A 1 182 ? 25.138 -5.465 -30.233 1.00 93.50 182 LEU A CA 1
ATOM 1442 C C . LEU A 1 182 ? 26.257 -6.425 -30.677 1.00 93.50 182 LEU A C 1
ATOM 1444 O O . LEU A 1 182 ? 26.149 -7.061 -31.720 1.00 93.50 182 LEU A O 1
ATOM 1448 N N . LEU A 1 183 ? 27.340 -6.510 -29.898 1.00 93.81 183 LEU A N 1
ATOM 1449 C CA . LEU A 1 183 ? 28.524 -7.314 -30.229 1.00 93.81 183 LEU A CA 1
ATOM 1450 C C . LEU A 1 183 ? 28.404 -8.786 -29.817 1.00 93.81 183 LEU A C 1
ATOM 1452 O O . LEU A 1 183 ? 29.105 -9.631 -30.371 1.00 93.81 183 LEU A O 1
ATOM 1456 N N . LEU A 1 184 ? 27.574 -9.099 -28.820 1.00 93.69 184 LEU A N 1
ATOM 1457 C CA . LEU A 1 184 ? 27.403 -10.468 -28.342 1.00 93.69 184 LEU A CA 1
ATOM 1458 C C . LEU A 1 184 ? 26.403 -11.234 -29.223 1.00 93.69 184 LEU A C 1
ATOM 1460 O O . LEU A 1 184 ? 25.321 -10.719 -29.513 1.00 93.69 184 LEU A O 1
ATOM 1464 N N . PRO A 1 185 ? 26.718 -12.478 -29.629 1.00 89.56 185 PRO A N 1
ATOM 1465 C CA . PRO A 1 185 ? 25.804 -13.280 -30.427 1.00 89.56 185 PRO A CA 1
ATOM 1466 C C . PRO A 1 185 ? 24.604 -13.736 -29.587 1.00 89.56 185 PRO A C 1
ATOM 1468 O O . PRO A 1 185 ? 24.732 -14.043 -28.403 1.00 89.56 185 PRO A O 1
ATOM 1471 N N . GLY A 1 186 ? 23.435 -13.835 -30.219 1.00 93.31 186 GLY A N 1
ATOM 1472 C CA . GLY A 1 186 ? 22.234 -14.409 -29.611 1.00 93.31 186 GLY A CA 1
ATOM 1473 C C . GLY A 1 186 ? 20.992 -13.544 -29.794 1.00 93.31 186 GLY A C 1
ATOM 1474 O O . GLY A 1 186 ? 21.040 -12.316 -29.733 1.00 93.31 186 GLY A O 1
ATOM 1475 N N . LYS A 1 187 ? 19.846 -14.202 -29.991 1.00 91.44 187 LYS A N 1
ATOM 1476 C CA . LYS A 1 187 ? 18.551 -13.525 -30.165 1.00 91.44 187 LYS A CA 1
ATOM 1477 C C . LYS A 1 187 ? 18.181 -12.679 -28.941 1.00 91.44 187 LYS A C 1
ATOM 1479 O O . LYS A 1 187 ? 17.662 -11.579 -29.105 1.00 91.44 187 LYS A O 1
ATOM 1484 N N . ASP A 1 188 ? 18.531 -13.142 -27.743 1.00 93.50 188 ASP A N 1
ATOM 1485 C CA . ASP A 1 188 ? 18.281 -12.418 -26.492 1.00 93.50 188 ASP A CA 1
ATOM 1486 C C . ASP A 1 188 ? 19.069 -11.107 -26.410 1.00 93.50 188 ASP A C 1
ATOM 1488 O O . ASP A 1 188 ? 18.556 -10.114 -25.897 1.00 93.50 188 ASP A O 1
ATOM 1492 N N . MET A 1 189 ? 20.291 -11.072 -26.955 1.00 95.06 189 MET A N 1
ATOM 1493 C CA . MET A 1 189 ? 21.123 -9.865 -26.991 1.00 95.06 189 MET A CA 1
ATOM 1494 C C . MET A 1 189 ? 20.560 -8.840 -27.977 1.00 95.06 189 MET A C 1
ATOM 1496 O O . MET A 1 189 ? 20.389 -7.675 -27.619 1.00 95.06 189 MET A O 1
ATOM 1500 N N . ALA A 1 190 ? 20.158 -9.286 -29.172 1.00 93.12 190 ALA A N 1
ATOM 1501 C CA . ALA A 1 190 ? 19.486 -8.434 -30.153 1.00 93.12 190 ALA A CA 1
ATOM 1502 C C . ALA A 1 190 ? 18.158 -7.866 -29.615 1.00 93.12 190 ALA A C 1
ATOM 1504 O O . ALA A 1 190 ? 17.889 -6.670 -29.755 1.00 93.12 190 ALA A O 1
ATOM 1505 N N . PHE A 1 191 ? 17.351 -8.697 -28.945 1.00 92.38 191 PHE A N 1
ATOM 1506 C CA . PHE A 1 191 ? 16.104 -8.260 -28.316 1.00 92.38 191 PHE A CA 1
ATOM 1507 C C . PHE A 1 191 ? 16.356 -7.274 -27.172 1.00 92.38 191 PHE A C 1
ATOM 1509 O O . PHE A 1 191 ? 15.708 -6.232 -27.103 1.00 92.38 191 PHE A O 1
ATOM 1516 N N . SER A 1 192 ? 17.322 -7.565 -26.298 1.00 94.50 192 SER A N 1
ATOM 1517 C CA . SER A 1 192 ? 17.679 -6.686 -25.179 1.00 94.50 192 SER A CA 1
ATOM 1518 C C . SER A 1 192 ? 18.188 -5.333 -25.674 1.00 94.50 192 SER A C 1
ATOM 1520 O O . SER A 1 192 ? 17.797 -4.303 -25.128 1.00 94.50 192 SER A O 1
ATOM 1522 N N . HIS A 1 193 ? 18.983 -5.317 -26.749 1.00 95.62 193 HIS A N 1
ATOM 1523 C CA . HIS A 1 193 ? 19.423 -4.088 -27.403 1.00 95.62 193 HIS A CA 1
ATOM 1524 C C . HIS A 1 193 ? 18.232 -3.274 -27.925 1.00 95.62 193 HIS A C 1
ATOM 1526 O O . HIS A 1 193 ? 18.095 -2.100 -27.583 1.00 95.62 193 HIS A O 1
ATOM 1532 N N . ALA A 1 194 ? 17.337 -3.898 -28.698 1.00 92.94 194 ALA A N 1
ATOM 1533 C CA . ALA A 1 194 ? 16.145 -3.234 -29.223 1.00 92.94 194 ALA A CA 1
ATOM 1534 C C . ALA A 1 194 ? 15.258 -2.677 -28.096 1.00 92.94 194 ALA A C 1
ATOM 1536 O O . ALA A 1 194 ? 14.859 -1.514 -28.137 1.00 92.94 194 ALA A O 1
ATOM 1537 N N . TYR A 1 195 ? 15.019 -3.473 -27.050 1.00 93.44 195 TYR A N 1
ATOM 1538 C CA . TYR A 1 195 ? 14.301 -3.042 -25.855 1.00 93.44 195 TYR A CA 1
ATOM 1539 C C . TYR A 1 195 ? 14.968 -1.826 -25.198 1.00 93.44 195 TYR A C 1
ATOM 1541 O O . TYR A 1 195 ? 14.280 -0.854 -24.897 1.00 93.44 195 TYR A O 1
ATOM 1549 N N . MET A 1 196 ? 16.290 -1.851 -24.994 1.00 94.19 196 MET A N 1
ATOM 1550 C CA . MET A 1 196 ? 17.022 -0.753 -24.354 1.00 94.19 196 MET A CA 1
ATOM 1551 C C . MET A 1 196 ? 16.940 0.538 -25.164 1.00 94.19 196 MET A C 1
ATOM 1553 O O . MET A 1 196 ? 16.673 1.593 -24.590 1.00 94.19 196 MET A O 1
ATOM 1557 N N . VAL A 1 197 ? 17.114 0.455 -26.484 1.00 94.00 197 VAL A N 1
ATOM 1558 C CA . VAL A 1 197 ? 17.015 1.608 -27.388 1.00 94.00 197 VAL A CA 1
ATOM 1559 C C . VAL A 1 197 ? 15.605 2.197 -27.357 1.00 94.00 197 VAL A C 1
ATOM 1561 O O . VAL A 1 197 ? 15.453 3.406 -27.194 1.00 94.00 197 VAL A O 1
ATOM 1564 N N . ILE A 1 198 ? 14.566 1.366 -27.455 1.00 92.62 198 ILE A N 1
ATOM 1565 C CA . ILE A 1 198 ? 13.166 1.814 -27.427 1.00 92.62 198 ILE A CA 1
ATOM 1566 C C . ILE A 1 198 ? 12.812 2.421 -26.064 1.00 92.62 198 ILE A C 1
ATOM 1568 O O . ILE A 1 198 ? 12.239 3.510 -25.997 1.00 92.62 198 ILE A O 1
ATOM 1572 N N . ALA A 1 199 ? 13.169 1.744 -24.969 1.00 92.81 199 ALA A N 1
ATOM 1573 C CA . ALA A 1 199 ? 12.888 2.208 -23.614 1.00 92.81 199 ALA A CA 1
ATOM 1574 C C . ALA A 1 199 ? 13.567 3.552 -23.319 1.00 92.81 199 ALA A C 1
ATOM 1576 O O . ALA A 1 199 ? 12.934 4.434 -22.738 1.00 92.81 199 ALA A O 1
ATOM 1577 N N . TRP A 1 200 ? 14.820 3.717 -23.756 1.00 92.88 200 TRP A N 1
ATOM 1578 C CA . TRP A 1 200 ? 15.586 4.945 -23.567 1.00 92.88 200 TRP A CA 1
ATOM 1579 C C . TRP A 1 200 ? 15.040 6.103 -24.409 1.00 92.88 200 TRP A C 1
ATOM 1581 O O . TRP A 1 200 ? 14.724 7.156 -23.862 1.00 92.88 200 TRP A O 1
ATOM 1591 N N . ASN A 1 201 ? 14.869 5.907 -25.722 1.00 92.69 201 ASN A N 1
ATOM 1592 C CA . ASN A 1 201 ? 14.474 6.989 -26.633 1.00 92.69 201 ASN A CA 1
ATOM 1593 C C . ASN A 1 201 ? 13.019 7.435 -26.447 1.00 92.69 201 ASN A C 1
ATOM 1595 O O . ASN A 1 201 ? 12.727 8.622 -26.543 1.00 92.69 201 ASN A O 1
ATOM 1599 N N . LEU A 1 202 ? 12.106 6.509 -26.142 1.00 91.56 202 LEU A N 1
ATOM 1600 C CA . LEU A 1 202 ? 10.701 6.846 -25.881 1.00 91.56 202 LEU A CA 1
ATOM 1601 C C . LEU A 1 202 ? 10.433 7.194 -24.410 1.00 91.56 202 LEU A C 1
ATOM 1603 O O . LEU A 1 202 ? 9.280 7.418 -24.040 1.00 91.56 202 LEU A O 1
ATOM 1607 N N . MET A 1 203 ? 11.466 7.171 -23.556 1.00 90.25 203 MET A N 1
ATOM 1608 C CA . MET A 1 203 ? 11.353 7.308 -22.098 1.00 90.25 203 MET A CA 1
ATOM 1609 C C . MET A 1 203 ? 10.225 6.445 -21.505 1.00 90.25 203 MET A C 1
ATOM 1611 O O . MET A 1 203 ? 9.503 6.847 -20.587 1.00 90.25 203 MET A O 1
ATOM 1615 N N . CYS A 1 204 ? 10.022 5.251 -22.066 1.00 86.31 204 CYS A N 1
ATOM 1616 C CA . CYS A 1 204 ? 8.852 4.444 -21.767 1.00 86.31 204 CYS A CA 1
ATOM 1617 C C . CYS A 1 204 ? 9.150 3.421 -20.663 1.00 86.31 204 CYS A C 1
ATOM 1619 O O . CYS A 1 204 ? 10.242 2.864 -20.545 1.00 86.31 204 CYS A O 1
ATOM 1621 N N . ARG A 1 205 ? 8.155 3.168 -19.805 1.00 88.81 205 ARG A N 1
ATOM 1622 C CA . ARG A 1 205 ? 8.249 2.106 -18.793 1.00 88.81 205 ARG A CA 1
ATOM 1623 C C . ARG A 1 205 ? 8.297 0.750 -19.490 1.00 88.81 205 ARG A C 1
ATOM 1625 O O . ARG A 1 205 ? 7.683 0.592 -20.541 1.00 88.81 205 ARG A O 1
ATOM 1632 N N . SER A 1 206 ? 8.904 -0.253 -18.856 1.00 89.12 206 SER A N 1
ATOM 1633 C CA . SER A 1 206 ? 9.003 -1.607 -19.422 1.00 89.12 206 SER A CA 1
ATOM 1634 C C . SER A 1 206 ? 7.658 -2.148 -19.915 1.00 89.12 206 SER A C 1
ATOM 1636 O O . SER A 1 206 ? 7.594 -2.693 -21.005 1.00 89.12 206 SER A O 1
ATOM 1638 N N . SER A 1 207 ? 6.565 -1.938 -19.169 1.00 88.25 207 SER A N 1
ATOM 1639 C CA . SER A 1 207 ? 5.215 -2.356 -19.587 1.00 88.25 207 SER A CA 1
ATOM 1640 C C . SER A 1 207 ? 4.776 -1.750 -20.919 1.00 88.25 207 SER A C 1
ATOM 1642 O O . SER A 1 207 ? 4.101 -2.411 -21.698 1.00 88.25 207 SER A O 1
ATOM 1644 N N . ASN A 1 208 ? 5.160 -0.501 -21.178 1.00 90.31 208 ASN A N 1
ATOM 1645 C CA . ASN A 1 208 ? 4.832 0.194 -22.413 1.00 90.31 208 ASN A CA 1
ATOM 1646 C C . ASN A 1 208 ? 5.739 -0.302 -23.539 1.00 90.31 208 ASN A C 1
ATOM 1648 O O . ASN A 1 208 ? 5.226 -0.611 -24.604 1.00 90.31 208 ASN A O 1
ATOM 1652 N N . ALA A 1 209 ? 7.042 -0.463 -23.276 1.00 91.31 209 ALA A N 1
ATOM 1653 C CA . ALA A 1 209 ? 7.990 -1.029 -24.236 1.00 91.31 209 ALA A CA 1
ATOM 1654 C C . ALA A 1 209 ? 7.550 -2.425 -24.715 1.00 91.31 209 ALA A C 1
ATOM 1656 O O . ALA A 1 209 ? 7.494 -2.676 -25.913 1.00 91.31 209 ALA A O 1
ATOM 1657 N N . PHE A 1 210 ? 7.152 -3.307 -23.790 1.00 88.19 210 PHE A N 1
ATOM 1658 C CA . PHE A 1 210 ? 6.619 -4.638 -24.111 1.00 88.19 210 PHE A CA 1
ATOM 1659 C C . PHE A 1 210 ? 5.247 -4.601 -24.795 1.00 88.19 210 PHE A C 1
ATOM 1661 O O . PHE A 1 210 ? 4.884 -5.543 -25.493 1.00 88.19 210 PHE A O 1
ATOM 1668 N N . GLY A 1 211 ? 4.467 -3.543 -24.574 1.00 90.31 211 GLY A N 1
ATOM 1669 C CA . GLY A 1 211 ? 3.144 -3.372 -25.171 1.00 90.31 211 GLY A CA 1
ATOM 1670 C C . GLY A 1 211 ? 3.168 -2.847 -26.608 1.00 90.31 211 GLY A C 1
ATOM 1671 O O . GLY A 1 211 ? 2.110 -2.784 -27.239 1.00 90.31 21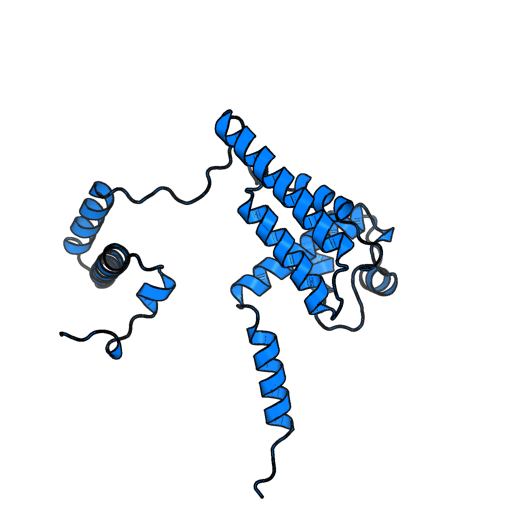1 GLY A O 1
ATOM 1672 N N . ILE A 1 212 ? 4.334 -2.453 -27.132 1.00 90.88 212 ILE A N 1
ATOM 1673 C CA . ILE A 1 212 ? 4.468 -1.981 -28.511 1.00 90.88 212 ILE A CA 1
ATOM 1674 C C . ILE A 1 212 ? 4.193 -3.143 -29.466 1.00 90.88 212 ILE A C 1
ATOM 1676 O O . ILE A 1 212 ? 4.789 -4.214 -29.377 1.00 90.88 212 ILE A O 1
ATOM 1680 N N . ARG A 1 213 ? 3.263 -2.913 -30.392 1.00 91.62 213 ARG A N 1
ATOM 1681 C CA . ARG A 1 213 ? 2.894 -3.841 -31.458 1.00 91.62 213 ARG A CA 1
ATOM 1682 C C . ARG A 1 213 ? 3.373 -3.275 -32.783 1.00 91.62 213 ARG A C 1
ATOM 1684 O O . ARG A 1 213 ? 3.523 -2.064 -32.914 1.00 91.62 213 ARG A O 1
ATOM 1691 N N . HIS A 1 214 ? 3.524 -4.141 -33.781 1.00 87.94 214 HIS A N 1
ATOM 1692 C CA . HIS A 1 214 ? 3.858 -3.718 -35.142 1.00 87.94 214 HIS A CA 1
ATOM 1693 C C . HIS A 1 214 ? 2.905 -2.625 -35.659 1.00 87.94 214 HIS A C 1
ATOM 1695 O O . HIS A 1 214 ? 3.351 -1.642 -36.229 1.00 87.94 214 HIS A O 1
ATOM 1701 N N . SER A 1 215 ? 1.604 -2.734 -35.363 1.00 93.56 215 SER A N 1
ATOM 1702 C CA . SER A 1 215 ? 0.583 -1.744 -35.738 1.00 93.56 215 SER A CA 1
ATOM 1703 C C . SER A 1 215 ? 0.726 -0.372 -35.068 1.00 93.56 215 SER A C 1
ATOM 1705 O O . SER A 1 215 ? -0.007 0.540 -35.421 1.00 93.56 215 SER A O 1
ATOM 1707 N N . HIS A 1 216 ? 1.599 -0.224 -34.066 1.00 91.31 216 HIS A N 1
ATOM 1708 C CA . HIS A 1 216 ? 1.872 1.062 -33.416 1.00 91.31 216 HIS A CA 1
ATOM 1709 C C . HIS A 1 216 ? 3.056 1.805 -34.056 1.00 91.31 216 HIS A C 1
ATOM 1711 O O . HIS A 1 216 ? 3.323 2.939 -33.669 1.00 91.31 216 HIS A O 1
ATOM 1717 N N . MET A 1 217 ? 3.798 1.166 -34.968 1.00 89.50 217 MET A N 1
ATOM 1718 C CA . MET A 1 217 ? 4.965 1.750 -35.627 1.00 89.50 217 MET A CA 1
ATOM 1719 C C . MET A 1 217 ? 4.609 2.088 -37.071 1.00 89.50 217 MET A C 1
ATOM 1721 O O . MET A 1 217 ? 4.305 1.202 -37.864 1.00 89.50 217 MET A O 1
ATOM 1725 N N . GLU A 1 218 ? 4.674 3.370 -37.408 1.00 90.25 218 GLU A N 1
ATOM 1726 C CA . GLU A 1 218 ? 4.490 3.863 -38.769 1.00 90.25 218 GLU A CA 1
ATOM 1727 C C . GLU A 1 218 ? 5.619 4.827 -39.126 1.00 90.25 218 GLU A C 1
ATOM 1729 O O . GLU A 1 218 ? 6.148 5.535 -38.266 1.00 90.25 218 GLU A O 1
ATOM 1734 N N . TRP A 1 219 ? 5.997 4.832 -40.400 1.00 88.50 219 TRP A N 1
ATOM 1735 C CA . TRP A 1 219 ? 6.853 5.870 -40.952 1.00 88.50 219 TRP A CA 1
ATOM 1736 C C . TRP A 1 219 ? 5.952 7.014 -41.412 1.00 88.50 219 TRP A C 1
ATOM 1738 O O . TRP A 1 219 ? 5.059 6.786 -42.230 1.00 88.50 219 TRP A O 1
ATOM 1748 N N . ARG A 1 220 ? 6.157 8.209 -40.856 1.00 63.41 220 ARG A N 1
ATOM 1749 C CA . ARG A 1 220 ? 5.495 9.440 -41.300 1.00 63.41 220 ARG A CA 1
ATOM 1750 C C . ARG A 1 220 ? 6.447 10.280 -42.127 1.00 63.41 220 ARG A C 1
ATOM 1752 O O . ARG A 1 220 ? 7.636 10.344 -41.743 1.00 63.41 220 ARG A O 1
#

Radius of gyration: 23.52 Å; Cα contacts (8 Å, |Δi|>4): 146; chains: 1; bounding box: 65×35×64 Å

Organism: NCBI:txid1317063

pLDDT: mean 89.64, std 9.12, range [48.28, 98.0]

Sequence (220 aa):
MADCDWGKLKENIRGIRENTISARSRTTYQNSHCRFLAWVVQNKSELVSAPFAERLGDTSDCSLHQLRSRVKEKLCPQSSIIPLEFETLTAEDFVTWLVTLTRKDGSGLSYSALNAHRASLFNLYRDYGCTMSKALESELTTYFKGLKHTLAKEASNGTGRTKTGKDPLMFDLYIFLCKKMLLLPGKDMAFSHAYMVIAWNLMCRSSNAFGIRHSHMEWR